Protein 1J34 (pdb70)

Foldseek 3Di:
DDDPQWDDDDPKTKHWFQWWAFQVVVQVVQVPVDPVKGFADDDDQVSLVVVLVNCPVPHPPQVFWAFHHAFDPDDDLDDPQADPVGDGDDDDDDPQFVSQGGWTAHDVVSRRDTDGTRRRGTGIGMMMD/DDDPQWDDDPQKTKHWFDDKDFQVVQQVVQCVVDPQKGFADDPDPVVLVVVLQRHCVVPNWFKAFHRFKQVPVPPDDADPVRDDPDDDDDPARMKGWIDTSVDSDIDIDRRRGIGITMMMGGD/DPPPDDPDQDDVVVCVDDLCVSDPVVSVCVVVSD

B-factor: mean 22.77, std 8.57, range [11.16, 53.47]

Secondary structure (DSSP, 8-state):
---TT-EEETTEEEEEEEEEE-HHHHHHHHHHHSTT-EE----SHHHHHHHHHHHHHH---TT--EEEEEEE-SS-S-S--B-TTS-B-----B-GGGS--EEEE-GGGTT-SBEEE-TTS-EEEEEE-/---TTSEEETTEEEEEEEEEE-HHHHHHHHHHHSTT-EE---SSHHHHHHHHHHHHHHH-S-EEE-S--S-STTS-EEETT--------BS-S-EEEEEETTS--BEEEETTS-EEEEEEEE-/---S---PPP-------------------HHHH-

GO terms:
  GO:0005509 calcium ion binding (F, IDA)

Radius of gyration: 21.04 Å; Cα contacts (8 Å, |Δi|>4): 616; chains: 3; bounding box: 73×40×33 Å

CATH classification: 3.10.100.10

Solvent-accessible surface area: 13595 Å² total

Sequence (286 aa):
DCPSGWSSYEGHCYKPFKLYKTWDDAERFCTEQAKGGHLVSIESAGEADFVAQLVTENIQNTKSYVWIGLRVQGKEKQCSSEWSDGSSVSYENWIEAESKTCLGLEKETGFRKWVNIYCGQQNPFVCEADCPSDWSSYEGHCYKPFSEPKNWADAENFCTQQHAGGHLVSFQSSEEADFVVKLAFQTFGHSIFWMGLSNVWNQCNWQWSNAAMLRYKAWAEESYCVYFKSTNNKWRSRACRMMAQFVCEFQAYNSGKLFVRGNLRCKKCSFARVFNTKTTFWKQYV

InterPro domains:
  IPR001304 C-type lectin-like [PF00059] (21-128)
  IPR001304 C-type lectin-like [PS50041] (9-128)
  IPR001304 C-type lectin-like [SM00034] (2-128)
  IPR016186 C-type lectin-like/link domain superfamily [G3DSA:3.10.100.10] (1-129)
  IPR016187 C-type lectin fold [SSF56436] (2-128)
  IPR018378 C-type lectin, conserved site [PS00615] (102-127)
  IPR050111 C-type lectin and snaclec domain-containing protein [PTHR22803] (2-128)

Organism: Protobothrops flavoviridis (NCBI:txid88087)

Structure (mmCIF, N/CA/C/O backbone):
data_1J34
#
_entry.id   1J34
#
_cell.length_a   128.552
_cell.length_b   37.204
_cell.length_c   62.626
_cell.angle_alpha   90.00
_cell.angle_beta   103.56
_cell.angle_gamma   90.00
#
_symmetry.space_group_name_H-M   'C 1 2 1'
#
loop_
_entity.id
_entity.type
_entity.pdbx_description
1 polymer 'coagulation factor IX-binding protein A chain'
2 polymer 'coagulation factor IX-binding protein B chain'
3 polymer 'Coagulation factor IX'
4 non-polymer 'CALCIUM ION'
5 non-polymer 'MAGNESIUM ION'
6 water water
#
loop_
_atom_site.group_PDB
_atom_site.id
_atom_site.type_symbol
_atom_site.label_atom_id
_atom_site.label_alt_id
_atom_site.label_comp_id
_atom_site.label_asym_id
_atom_site.label_entity_id
_atom_site.label_seq_id
_atom_site.pdbx_PDB_ins_code
_atom_site.Cartn_x
_atom_site.Cartn_y
_atom_site.Cartn_z
_atom_site.occupancy
_atom_site.B_iso_or_equiv
_atom_site.auth_seq_id
_atom_site.auth_comp_id
_atom_site.auth_asym_id
_atom_site.auth_atom_id
_atom_site.pdbx_PDB_model_num
ATOM 1 N N . ASP A 1 1 ? -13.589 -2.269 8.351 1.00 41.64 1 ASP A N 1
ATOM 2 C CA . ASP A 1 1 ? -13.355 -0.857 7.932 1.00 40.49 1 ASP A CA 1
ATOM 3 C C . ASP A 1 1 ? -12.452 -0.150 8.940 1.00 37.30 1 ASP A C 1
ATOM 4 O O . ASP A 1 1 ? -12.299 -0.613 10.071 1.00 38.53 1 ASP A O 1
ATOM 9 N N . CYS A 1 2 ? -11.851 0.965 8.528 1.00 32.08 2 CYS A N 1
ATOM 10 C CA . CYS A 1 2 ? -10.965 1.718 9.410 1.00 25.77 2 CYS A CA 1
ATOM 11 C C . CYS A 1 2 ? -11.490 3.111 9.717 1.00 23.45 2 CYS A C 1
ATOM 12 O O . CYS A 1 2 ? -12.225 3.705 8.923 1.00 22.24 2 CYS A O 1
ATOM 15 N N . PRO A 1 3 ? -11.107 3.656 10.880 1.00 20.50 3 PRO A N 1
ATOM 16 C CA . PRO A 1 3 ? -11.528 4.990 11.310 1.00 19.97 3 PRO A CA 1
ATOM 17 C C . PRO A 1 3 ? -10.953 6.043 10.375 1.00 21.02 3 PRO A C 1
ATOM 18 O O . PRO A 1 3 ? -9.968 5.790 9.685 1.00 21.35 3 PRO A O 1
ATOM 22 N N . SER A 1 4 ? -11.574 7.216 10.345 1.00 21.11 4 SER A N 1
ATOM 23 C CA . SER A 1 4 ? -11.088 8.311 9.520 1.00 21.84 4 SER A CA 1
ATOM 24 C C . SER A 1 4 ? -9.652 8.594 9.965 1.00 22.20 4 SER A C 1
ATOM 25 O O . SER A 1 4 ? -9.372 8.646 11.160 1.00 21.26 4 SER A O 1
ATOM 28 N N . GLY A 1 5 ? -8.746 8.758 9.006 1.00 21.15 5 GLY A N 1
ATOM 29 C CA . GLY A 1 5 ? -7.358 9.026 9.337 1.00 20.14 5 GLY A CA 1
ATOM 30 C C . GLY A 1 5 ? -6.490 7.783 9.274 1.00 19.54 5 GLY A C 1
ATOM 31 O O . GLY A 1 5 ? -5.263 7.875 9.241 1.00 18.87 5 GLY A O 1
ATOM 32 N N . TRP A 1 6 ? -7.130 6.618 9.262 1.00 18.68 6 TRP A N 1
ATOM 33 C CA . TRP A 1 6 ? -6.419 5.346 9.204 1.00 17.70 6 TRP A CA 1
ATOM 34 C C . TRP A 1 6 ? -6.507 4.757 7.801 1.00 19.11 6 TRP A C 1
ATOM 35 O O . TRP A 1 6 ? -7.410 5.097 7.033 1.00 19.31 6 TRP A O 1
ATOM 46 N N . SER A 1 7 ? -5.574 3.869 7.471 1.00 18.69 7 SER A N 1
ATOM 47 C CA . SER A 1 7 ? -5.555 3.244 6.154 1.00 19.37 7 SER A CA 1
ATOM 48 C C . SER A 1 7 ? -5.641 1.728 6.274 1.00 18.09 7 SER A C 1
ATOM 49 O O . SER A 1 7 ? -5.008 1.123 7.140 1.00 18.03 7 SER A O 1
ATOM 52 N N . SER A 1 8 ? -6.422 1.122 5.389 1.00 17.49 8 SER A N 1
ATOM 53 C CA . SER A 1 8 ? -6.640 -0.317 5.412 1.00 18.57 8 SER A CA 1
ATOM 54 C C . SER A 1 8 ? -5.739 -1.169 4.522 1.00 18.85 8 SER A C 1
ATOM 55 O O . SER A 1 8 ? -5.518 -0.855 3.351 1.00 19.03 8 SER A O 1
ATOM 58 N N . TYR A 1 9 ? -5.218 -2.252 5.095 1.00 18.71 9 TYR A N 1
ATOM 59 C CA . TYR A 1 9 ? -4.392 -3.196 4.351 1.00 17.76 9 TYR A CA 1
ATOM 60 C C . TYR A 1 9 ? -4.571 -4.592 4.929 1.00 19.00 9 TYR A C 1
ATOM 61 O O . TYR A 1 9 ? -4.284 -4.837 6.104 1.00 19.26 9 TYR A O 1
ATOM 70 N N . GLU A 1 10 ? -5.053 -5.496 4.087 1.00 18.52 10 GLU A N 1
ATOM 71 C CA . GLU A 1 10 ? -5.285 -6.886 4.453 1.00 20.41 10 GLU A CA 1
ATOM 72 C C . GLU A 1 10 ? -5.817 -7.105 5.869 1.00 20.90 10 GLU A C 1
ATOM 73 O O . GLU A 1 10 ? -5.165 -7.736 6.701 1.00 23.01 10 GLU A O 1
ATOM 79 N N . GLY A 1 11 ? -7.004 -6.569 6.134 1.00 22.72 11 GLY A N 1
ATOM 80 C CA . GLY A 1 11 ? -7.633 -6.755 7.431 1.00 23.05 11 GLY A CA 1
ATOM 81 C C . GLY A 1 11 ? -7.237 -5.864 8.593 1.00 23.62 11 GLY A C 1
ATOM 82 O O . GLY A 1 11 ? -7.934 -5.844 9.608 1.00 23.87 11 GLY A O 1
ATOM 83 N N . HIS A 1 12 ? -6.137 -5.129 8.469 1.00 21.55 12 HIS A N 1
ATOM 84 C CA . HIS A 1 12 ? -5.703 -4.262 9.558 1.00 21.95 12 HIS A CA 1
ATOM 85 C C . HIS A 1 12 ? -5.765 -2.784 9.209 1.00 18.56 12 HIS A C 1
ATOM 86 O O . HIS A 1 12 ? -5.887 -2.415 8.043 1.00 19.85 12 HIS A O 1
ATOM 93 N N . CYS A 1 13 ? -5.690 -1.944 10.237 1.00 17.73 13 CYS A N 1
ATOM 94 C CA . CYS A 1 13 ? -5.723 -0.499 10.059 1.00 17.44 13 CYS A CA 1
ATOM 95 C C . CYS A 1 13 ? -4.393 0.109 10.482 1.00 16.79 13 CYS A C 1
ATOM 96 O O . CYS A 1 13 ? -3.857 -0.212 11.546 1.00 17.19 13 CYS A O 1
ATOM 99 N N . TYR A 1 14 ? -3.867 0.993 9.640 1.00 15.66 14 TYR A N 1
ATOM 100 C CA . TYR A 1 14 ? -2.583 1.630 9.890 1.00 16.76 14 TYR A CA 1
ATOM 101 C C . TYR A 1 14 ? -2.693 3.143 9.909 1.00 17.36 14 TYR A C 1
ATOM 102 O O . TYR A 1 14 ? -3.532 3.723 9.225 1.00 17.42 14 TYR A O 1
ATOM 111 N N . LYS A 1 15 ? -1.831 3.782 10.687 1.00 16.18 15 LYS A N 1
ATOM 112 C CA . LYS A 1 15 ? -1.835 5.231 10.765 1.00 16.43 15 LYS A CA 1
ATOM 113 C C . LYS A 1 15 ? -0.479 5.771 11.185 1.00 17.21 15 LYS A C 1
ATOM 114 O O . LYS A 1 15 ? 0.057 5.404 12.233 1.00 16.52 15 LYS A O 1
ATOM 120 N N . PRO A 1 16 ? 0.103 6.646 10.353 1.00 17.24 16 PRO A N 1
ATOM 121 C CA . PRO A 1 16 ? 1.404 7.248 10.637 1.00 17.66 16 PRO A CA 1
ATOM 122 C C . PRO A 1 16 ? 1.218 8.473 11.526 1.00 17.74 16 PRO A C 1
ATOM 123 O O . PRO A 1 16 ? 0.184 9.143 11.461 1.00 17.54 16 PRO A O 1
ATOM 127 N N . PHE A 1 17 ? 2.206 8.756 12.366 1.00 18.64 17 PHE A N 1
ATOM 128 C CA . PHE A 1 17 ? 2.144 9.922 13.232 1.00 18.93 17 PHE A CA 1
ATOM 129 C C . PHE A 1 17 ? 3.424 10.734 13.104 1.00 21.73 17 PHE A C 1
ATOM 130 O O . PHE A 1 17 ? 4.525 10.183 13.149 1.00 21.51 17 PHE A O 1
ATOM 138 N N . LYS A 1 18 ? 3.269 12.043 12.937 1.00 23.56 18 LYS A N 1
ATOM 139 C CA . LYS A 1 18 ? 4.405 12.947 12.806 1.00 28.15 18 LYS A CA 1
ATOM 140 C C . LYS A 1 18 ? 4.769 13.483 14.187 1.00 28.39 18 LYS A C 1
ATOM 141 O O . LYS A 1 18 ? 5.081 14.664 14.348 1.00 31.91 18 LYS A O 1
ATOM 147 N N . LEU A 1 19 ? 4.709 12.605 15.182 1.00 25.75 19 LEU A N 1
ATOM 148 C CA . LEU A 1 19 ? 5.037 12.957 16.557 1.00 24.54 19 LEU A CA 1
ATOM 149 C C . LEU A 1 19 ? 6.366 12.281 16.870 1.00 22.88 19 LEU A C 1
ATOM 150 O O . LEU A 1 19 ? 6.578 11.134 16.489 1.00 24.17 19 LEU A O 1
ATOM 155 N N . TYR A 1 20 ? 7.254 12.986 17.561 1.00 22.40 20 TYR A N 1
ATOM 156 C CA . TYR A 1 20 ? 8.562 12.431 17.896 1.00 22.13 20 TYR A CA 1
ATOM 157 C C . TYR A 1 20 ? 8.595 11.879 19.315 1.00 21.71 20 TYR A C 1
ATOM 158 O O . TYR A 1 20 ? 8.591 12.635 20.289 1.00 20.84 20 TYR A O 1
ATOM 167 N N . LYS A 1 21 ? 8.637 10.552 19.422 1.00 20.03 21 LYS A N 1
ATOM 168 C CA . LYS A 1 21 ? 8.647 9.877 20.717 1.00 18.58 21 LYS A CA 1
ATOM 169 C C . LYS A 1 21 ? 9.673 8.753 20.759 1.00 17.79 21 LYS A C 1
ATOM 170 O O . LYS A 1 21 ? 10.066 8.220 19.721 1.00 16.68 21 LYS A O 1
ATOM 176 N N . THR A 1 22 ? 10.094 8.388 21.966 1.00 16.22 22 THR A N 1
ATOM 177 C CA . THR A 1 22 ? 11.039 7.290 22.139 1.00 16.22 22 THR A CA 1
ATOM 178 C C . THR A 1 22 ? 10.267 6.027 21.758 1.00 15.66 22 THR A C 1
ATOM 179 O O . THR A 1 22 ? 9.048 6.077 21.594 1.00 15.80 22 THR A O 1
ATOM 183 N N . TRP A 1 23 ? 10.951 4.894 21.622 1.00 16.14 23 TRP A N 1
ATOM 184 C CA . TRP A 1 23 ? 10.248 3.670 21.250 1.00 15.72 23 TRP A CA 1
ATOM 185 C C . TRP A 1 23 ? 9.158 3.336 22.265 1.00 15.50 23 TRP A C 1
ATOM 186 O O . TRP A 1 23 ? 8.029 3.032 21.890 1.00 16.82 23 TRP A O 1
ATOM 197 N N . ASP A 1 24 ? 9.501 3.389 23.548 1.00 16.87 24 ASP A N 1
ATOM 198 C CA . ASP A 1 24 ? 8.537 3.065 24.595 1.00 18.13 24 ASP A CA 1
ATOM 199 C C . ASP A 1 24 ? 7.318 3.974 24.564 1.00 16.98 24 ASP A C 1
ATOM 200 O O . ASP A 1 24 ? 6.186 3.502 24.645 1.00 16.88 24 ASP A O 1
ATOM 205 N N . ASP A 1 25 ? 7.550 5.278 24.454 1.00 17.37 25 ASP A N 1
ATOM 206 C CA . ASP A 1 25 ? 6.447 6.231 24.425 1.00 18.14 25 ASP A CA 1
ATOM 207 C C . ASP A 1 25 ? 5.575 6.044 23.185 1.00 17.16 25 ASP A C 1
ATOM 208 O O . ASP A 1 25 ? 4.350 6.142 23.261 1.00 17.11 25 ASP A O 1
ATOM 213 N N . ALA A 1 26 ? 6.206 5.772 22.046 1.00 16.77 26 ALA A N 1
ATOM 214 C CA . ALA A 1 26 ? 5.471 5.564 20.803 1.00 15.45 26 ALA A CA 1
ATOM 215 C C . ALA A 1 26 ? 4.606 4.311 20.913 1.00 14.99 26 ALA A C 1
ATOM 216 O O . ALA A 1 26 ? 3.432 4.328 20.552 1.00 17.38 26 ALA A O 1
ATOM 218 N N . GLU A 1 27 ? 5.188 3.223 21.412 1.00 15.85 27 GLU A N 1
ATOM 219 C CA . GLU A 1 27 ? 4.451 1.975 21.579 1.00 14.69 27 GLU A CA 1
ATOM 220 C C . GLU A 1 27 ? 3.243 2.191 22.492 1.00 16.02 27 GLU A C 1
ATOM 221 O O . GLU A 1 27 ? 2.131 1.781 22.156 1.00 15.86 27 GLU A O 1
ATOM 227 N N . ARG A 1 28 ? 3.458 2.836 23.638 1.00 15.69 28 ARG A N 1
ATOM 228 C CA . ARG A 1 28 ? 2.362 3.095 24.569 1.00 16.86 28 ARG A CA 1
ATOM 229 C C . ARG A 1 28 ? 1.296 3.949 23.888 1.00 17.18 28 ARG A C 1
ATOM 230 O O . ARG A 1 28 ? 0.100 3.678 24.006 1.00 17.63 28 ARG A O 1
ATOM 238 N N . PHE A 1 29 ? 1.743 4.980 23.177 1.00 17.57 29 PHE A N 1
ATOM 239 C CA . PHE A 1 29 ? 0.844 5.875 22.457 1.00 17.84 29 PHE A CA 1
ATOM 240 C C . PHE A 1 29 ? -0.026 5.067 21.502 1.00 18.46 29 PHE A C 1
ATOM 241 O O . PHE A 1 29 ? -1.238 5.277 21.416 1.00 17.01 29 PHE A O 1
ATOM 249 N N . CYS A 1 30 ? 0.590 4.134 20.785 1.00 17.06 30 CYS A N 1
ATOM 250 C CA . CYS A 1 30 ? -0.163 3.322 19.844 1.00 16.27 30 CYS A CA 1
ATOM 251 C C . CYS A 1 30 ? -1.238 2.469 20.512 1.00 17.58 30 CYS A C 1
ATOM 252 O O . CYS A 1 30 ? -2.310 2.275 19.944 1.00 16.55 30 CYS A O 1
ATOM 255 N N . THR A 1 31 ? -0.961 1.951 21.707 1.00 17.22 31 THR A N 1
ATOM 256 C CA . THR A 1 31 ? -1.949 1.123 22.392 1.00 17.35 31 THR A CA 1
ATOM 257 C C . THR A 1 31 ? -3.190 1.933 22.759 1.00 16.68 31 THR A C 1
ATOM 258 O O . THR A 1 31 ? -4.239 1.363 23.052 1.00 19.21 31 THR A O 1
ATOM 262 N N . GLU A 1 32 ? -3.070 3.258 22.737 1.00 16.54 32 GLU A N 1
ATOM 263 C CA . GLU A 1 32 ? -4.189 4.130 23.085 1.00 18.68 32 GLU A CA 1
ATOM 264 C C . GLU A 1 32 ? -4.913 4.707 21.869 1.00 18.45 32 GLU A C 1
ATOM 265 O O . GLU A 1 32 ? -5.966 5.323 22.007 1.00 17.50 32 GLU A O 1
ATOM 271 N N . GLN A 1 33 ? -4.353 4.511 20.679 1.00 17.98 33 GLN A N 1
ATOM 272 C CA . GLN A 1 33 ? -4.970 5.046 19.469 1.00 17.49 33 GLN A CA 1
ATOM 273 C C . GLN A 1 33 ? -6.105 4.186 18.944 1.00 17.94 33 GLN A C 1
ATOM 274 O O . GLN A 1 33 ? -6.966 4.661 18.204 1.00 17.74 33 GLN A O 1
ATOM 280 N N . ALA A 1 34 ? -6.104 2.918 19.327 1.00 16.07 34 ALA A N 1
ATOM 281 C CA . ALA A 1 34 ? -7.145 1.997 18.900 1.00 18.58 34 ALA A CA 1
ATOM 282 C C . ALA A 1 34 ? -7.107 0.772 19.792 1.00 18.83 34 ALA A C 1
ATOM 283 O O . ALA A 1 34 ? -6.088 0.487 20.419 1.00 19.02 34 ALA A O 1
ATOM 285 N N . LYS A 1 35 ? -8.219 0.050 19.858 1.00 20.53 35 LYS A N 1
ATOM 286 C CA . LYS A 1 35 ? -8.264 -1.159 20.663 1.00 22.38 35 LYS A CA 1
ATOM 287 C C . LYS A 1 35 ? -7.312 -2.157 20.012 1.00 23.46 35 LYS A C 1
ATOM 288 O O . LYS A 1 35 ? -7.463 -2.496 18.836 1.00 23.60 35 LYS A O 1
ATOM 294 N N . GLY A 1 36 ? -6.319 -2.608 20.772 1.00 22.33 36 GLY A N 1
ATOM 295 C CA . GLY A 1 36 ? -5.357 -3.557 20.241 1.00 21.25 36 GLY A CA 1
ATOM 296 C C . GLY A 1 36 ? -4.258 -2.898 19.426 1.00 19.85 36 GLY A C 1
ATOM 297 O O . GLY A 1 36 ? -3.528 -3.572 18.703 1.00 19.54 36 GLY A O 1
ATOM 298 N N . GLY A 1 37 ? -4.138 -1.579 19.543 1.00 19.41 37 GLY A N 1
ATOM 299 C CA . GLY A 1 37 ? -3.112 -0.867 18.800 1.00 17.28 37 GLY A CA 1
ATOM 300 C C . GLY A 1 37 ? -1.704 -1.149 19.300 1.00 17.29 37 GLY A C 1
ATOM 301 O O . GLY A 1 37 ? -1.494 -1.435 20.478 1.00 17.72 37 GLY A O 1
ATOM 302 N N . HIS A 1 38 ? -0.743 -1.071 18.387 1.00 16.80 38 HIS A N 1
ATOM 303 C CA . HIS A 1 38 ? 0.671 -1.300 18.685 1.00 16.41 38 HIS A CA 1
ATOM 304 C C . HIS A 1 38 ? 1.472 -0.641 17.582 1.00 15.70 38 HIS A C 1
ATOM 305 O O . HIS A 1 38 ? 0.910 -0.233 16.565 1.00 16.15 38 HIS A O 1
ATOM 312 N N . LEU A 1 39 ? 2.782 -0.528 17.788 1.00 14.52 39 LEU A N 1
ATOM 313 C CA . LEU A 1 39 ? 3.643 0.004 16.744 1.00 14.13 39 LEU A CA 1
ATOM 314 C C . LEU A 1 39 ? 3.455 -1.022 15.637 1.00 14.04 39 LEU A C 1
ATOM 315 O O . LEU A 1 39 ? 3.183 -2.189 15.912 1.00 14.73 39 LEU A O 1
ATOM 320 N N . VAL A 1 40 ? 3.585 -0.595 14.389 1.00 14.59 40 VAL A N 1
ATOM 321 C CA . VAL A 1 40 ? 3.378 -1.493 13.264 1.00 14.80 40 VAL A CA 1
ATOM 322 C C . VAL A 1 40 ? 4.243 -2.753 13.282 1.00 15.58 40 VAL A C 1
ATOM 323 O O . VAL A 1 40 ? 5.414 -2.719 13.669 1.00 16.25 40 VAL A O 1
ATOM 327 N N . SER A 1 41 ? 3.641 -3.869 12.884 1.00 15.07 41 SER A N 1
ATOM 328 C CA . SER A 1 41 ? 4.341 -5.147 12.809 1.00 15.79 41 SER A CA 1
ATOM 329 C C . SER A 1 41 ? 4.413 -5.544 11.331 1.00 15.92 41 SER A C 1
ATOM 330 O O . SER A 1 41 ? 3.389 -5.824 10.707 1.00 18.05 41 SER A O 1
ATOM 333 N N . ILE A 1 42 ? 5.622 -5.550 10.775 1.00 17.44 42 ILE A N 1
ATOM 334 C CA . ILE A 1 42 ? 5.830 -5.892 9.366 1.00 15.63 42 ILE A CA 1
ATOM 335 C C . ILE A 1 42 ? 6.023 -7.395 9.233 1.00 16.26 42 ILE A C 1
ATOM 336 O O . ILE A 1 42 ? 7.103 -7.915 9.517 1.00 16.15 42 ILE A O 1
ATOM 341 N N . GLU A 1 43 ? 4.978 -8.082 8.780 1.00 16.48 43 GLU A N 1
ATOM 342 C CA . GLU A 1 43 ? 4.997 -9.537 8.651 1.00 17.03 43 GLU A CA 1
ATOM 343 C C . GLU A 1 43 ? 5.042 -10.110 7.235 1.00 17.23 43 GLU A C 1
ATOM 344 O O . GLU A 1 43 ? 4.919 -11.319 7.047 1.00 17.91 43 GLU A O 1
ATOM 350 N N . SER A 1 44 ? 5.211 -9.251 6.239 1.00 17.63 44 SER A N 1
ATOM 351 C CA . SER A 1 44 ? 5.311 -9.709 4.856 1.00 17.96 44 SER A CA 1
ATOM 352 C C . SER A 1 44 ? 5.861 -8.582 4.001 1.00 17.39 44 SER A C 1
ATOM 353 O O . SER A 1 44 ? 5.832 -7.421 4.409 1.00 17.43 44 SER A O 1
ATOM 356 N N . ALA A 1 45 ? 6.362 -8.927 2.820 1.00 17.42 45 ALA A N 1
ATOM 357 C CA . ALA A 1 45 ? 6.924 -7.933 1.910 1.00 18.42 45 ALA A CA 1
ATOM 358 C C . ALA A 1 45 ? 5.840 -6.957 1.462 1.00 17.64 45 ALA A C 1
ATOM 359 O O . ALA A 1 45 ? 6.079 -5.754 1.357 1.00 16.86 45 ALA A O 1
ATOM 361 N N . GLY A 1 46 ? 4.650 -7.484 1.194 1.00 18.19 46 GLY A N 1
ATOM 362 C CA . GLY A 1 46 ? 3.546 -6.637 0.775 1.00 17.17 46 GLY A CA 1
ATOM 363 C C . GLY A 1 46 ? 3.170 -5.629 1.844 1.00 16.86 46 GLY A C 1
ATOM 364 O O . GLY A 1 46 ? 2.899 -4.460 1.547 1.00 15.42 46 GLY A O 1
ATOM 365 N N . GLU A 1 47 ? 3.144 -6.076 3.097 1.00 15.60 47 GLU A N 1
ATOM 366 C CA . GLU A 1 47 ? 2.811 -5.182 4.196 1.00 15.57 47 GLU A CA 1
ATOM 367 C C . GLU A 1 47 ? 3.927 -4.156 4.321 1.00 14.75 47 GLU A C 1
ATOM 368 O O . GLU A 1 47 ? 3.676 -2.981 4.580 1.00 15.23 47 GLU A O 1
ATOM 374 N N . ALA A 1 48 ? 5.162 -4.606 4.123 1.00 16.35 48 ALA A N 1
ATOM 375 C CA . ALA A 1 48 ? 6.312 -3.716 4.192 1.00 15.59 48 ALA A CA 1
ATOM 376 C C . ALA A 1 48 ? 6.171 -2.637 3.128 1.00 15.72 48 ALA A C 1
ATOM 377 O O . ALA A 1 48 ? 6.458 -1.462 3.376 1.00 15.80 48 ALA A O 1
ATOM 379 N N . ASP A 1 49 ? 5.719 -3.036 1.941 1.00 15.55 49 ASP A N 1
ATOM 380 C CA . ASP A 1 49 ? 5.543 -2.083 0.850 1.00 16.16 49 ASP A CA 1
ATOM 381 C C . ASP A 1 49 ? 4.401 -1.117 1.143 1.00 15.43 49 ASP A C 1
ATOM 382 O O . ASP A 1 49 ? 4.506 0.080 0.863 1.00 15.74 49 ASP A O 1
ATOM 387 N N . PHE A 1 50 ? 3.316 -1.632 1.714 1.00 14.52 50 PHE A N 1
ATOM 388 C CA . PHE A 1 50 ? 2.173 -0.788 2.041 1.00 15.03 50 PHE A CA 1
ATOM 389 C C . PHE A 1 50 ? 2.588 0.272 3.064 1.00 14.86 50 PHE A C 1
ATOM 390 O O . PHE A 1 50 ? 2.262 1.453 2.922 1.00 16.11 50 PHE A O 1
ATOM 398 N N . VAL A 1 51 ? 3.316 -0.153 4.091 1.00 14.95 51 VAL A N 1
ATOM 399 C CA . VAL A 1 51 ? 3.773 0.765 5.132 1.00 15.42 51 VAL A CA 1
ATOM 400 C C . VAL A 1 51 ? 4.759 1.794 4.579 1.00 14.29 51 VAL A C 1
ATOM 401 O O . VAL A 1 51 ? 4.717 2.970 4.946 1.00 15.77 51 VAL A O 1
ATOM 405 N N . ALA A 1 52 ? 5.650 1.348 3.700 1.00 14.50 52 ALA A N 1
ATOM 406 C CA . ALA A 1 52 ? 6.632 2.241 3.099 1.00 14.86 52 ALA A CA 1
ATOM 407 C C . ALA A 1 52 ? 5.921 3.381 2.377 1.00 14.44 52 ALA A C 1
ATOM 408 O O . ALA A 1 52 ? 6.295 4.544 2.518 1.00 15.58 52 ALA A O 1
ATOM 410 N N . GLN A 1 53 ? 4.892 3.039 1.605 1.00 16.72 53 GLN A N 1
ATOM 411 C CA . GLN A 1 53 ? 4.116 4.032 0.862 1.00 18.85 53 GLN A CA 1
ATOM 412 C C . GLN A 1 53 ? 3.405 4.996 1.809 1.00 17.08 53 GLN A C 1
ATOM 413 O O . GLN A 1 53 ? 3.358 6.201 1.566 1.00 17.56 53 GLN A O 1
ATOM 419 N N . LEU A 1 54 ? 2.848 4.454 2.888 1.00 16.02 54 LEU A N 1
ATOM 420 C CA . LEU A 1 54 ? 2.143 5.257 3.880 1.00 17.19 54 LEU A CA 1
ATOM 421 C C . LEU A 1 54 ? 3.095 6.269 4.515 1.00 17.44 54 LEU A C 1
ATOM 422 O O . LEU A 1 54 ? 2.734 7.421 4.751 1.00 17.27 54 LEU A O 1
ATOM 427 N N . VAL A 1 55 ? 4.316 5.828 4.792 1.00 17.03 55 VAL A N 1
ATOM 428 C CA . VAL A 1 55 ? 5.312 6.694 5.399 1.00 17.94 55 VAL A CA 1
ATOM 429 C C . VAL A 1 55 ? 5.735 7.818 4.463 1.00 18.55 55 VAL A C 1
ATOM 430 O O . VAL A 1 55 ? 5.756 8.984 4.858 1.00 19.02 55 VAL A O 1
ATOM 434 N N . THR A 1 56 ? 6.067 7.466 3.223 1.00 20.93 56 THR A N 1
ATOM 435 C CA . THR A 1 56 ? 6.508 8.453 2.239 1.00 23.36 56 THR A CA 1
ATOM 436 C C . THR A 1 56 ? 5.484 9.556 2.011 1.00 23.60 56 THR A C 1
ATOM 437 O O . THR A 1 56 ? 5.842 10.723 1.860 1.00 24.44 56 THR A O 1
ATOM 441 N N . GLU A 1 57 ? 4.209 9.187 1.991 1.00 24.02 57 GLU A N 1
ATOM 442 C CA . GLU A 1 57 ? 3.142 10.154 1.757 1.00 26.93 57 GLU A CA 1
ATOM 443 C C . GLU A 1 57 ? 2.760 10.989 2.977 1.00 27.11 57 GLU A C 1
ATOM 444 O O . GLU A 1 57 ? 2.175 12.061 2.832 1.00 27.51 57 GLU A O 1
ATOM 450 N N . ASN A 1 58 ? 3.093 10.514 4.174 1.00 26.46 58 ASN A N 1
ATOM 451 C CA . ASN A 1 58 ? 2.714 11.233 5.390 1.00 26.94 58 ASN A CA 1
ATOM 452 C C . ASN A 1 58 ? 3.832 11.842 6.231 1.00 28.78 58 ASN A C 1
ATOM 453 O O . ASN A 1 58 ? 3.621 12.853 6.905 1.00 27.58 58 ASN A O 1
ATOM 458 N N . ILE A 1 59 ? 5.011 11.233 6.207 1.00 28.34 59 ILE A N 1
ATOM 459 C CA . ILE A 1 59 ? 6.136 11.752 6.974 1.00 31.57 59 ILE A CA 1
ATOM 460 C C . ILE A 1 59 ? 7.080 12.491 6.034 1.00 34.43 59 ILE A C 1
ATOM 461 O O . ILE A 1 59 ? 7.912 11.883 5.360 1.00 34.31 59 ILE A O 1
ATOM 466 N N . GLN A 1 60 ? 6.926 13.811 5.994 1.00 38.63 60 GLN A N 1
ATOM 467 C CA . GLN A 1 60 ? 7.722 14.679 5.129 1.00 42.78 60 GLN A CA 1
ATOM 468 C C . GLN A 1 60 ? 9.231 14.575 5.323 1.00 43.60 60 GLN A C 1
ATOM 469 O O . GLN A 1 60 ? 9.929 14.015 4.477 1.00 45.16 60 GLN A O 1
ATOM 475 N N . ASN A 1 61 ? 9.733 15.121 6.428 1.00 43.89 61 ASN A N 1
ATOM 476 C CA . ASN A 1 61 ? 11.167 15.095 6.702 1.00 43.79 61 ASN A CA 1
ATOM 477 C C . ASN A 1 61 ? 11.801 13.750 6.369 1.00 42.81 61 ASN A C 1
ATOM 478 O O . ASN A 1 61 ? 11.537 12.743 7.027 1.00 43.28 61 ASN A O 1
ATOM 483 N N . THR A 1 62 ? 12.645 13.748 5.343 1.00 41.71 62 THR A N 1
ATOM 484 C CA . THR A 1 62 ? 13.326 12.538 4.899 1.00 40.21 62 THR A CA 1
ATOM 485 C C . THR A 1 62 ? 14.553 12.239 5.753 1.00 38.18 62 THR A C 1
ATOM 486 O O . THR A 1 62 ? 15.326 11.330 5.451 1.00 39.19 62 THR A O 1
ATOM 490 N N . LYS A 1 63 ? 14.731 13.013 6.818 1.00 36.24 63 LYS A N 1
ATOM 491 C CA . LYS A 1 63 ? 15.855 12.820 7.727 1.00 32.75 63 LYS A CA 1
ATOM 492 C C . LYS A 1 63 ? 15.421 11.909 8.869 1.00 31.28 63 LYS A C 1
ATOM 493 O O . LYS A 1 63 ? 16.241 11.242 9.496 1.00 29.54 63 LYS A O 1
ATOM 499 N N . SER A 1 64 ? 14.120 11.888 9.131 1.00 30.22 64 SER A N 1
ATOM 500 C CA . SER A 1 64 ? 13.570 11.091 10.217 1.00 28.68 64 SER A CA 1
ATOM 501 C C . SER A 1 64 ? 13.598 9.581 10.013 1.00 26.01 64 SER A C 1
ATOM 502 O O . SER A 1 64 ? 13.636 9.076 8.890 1.00 24.38 64 SER A O 1
ATOM 505 N N . TYR A 1 65 ? 13.592 8.873 11.133 1.00 22.48 65 TYR A N 1
ATOM 506 C CA . TYR A 1 65 ? 13.552 7.423 11.148 1.00 19.72 65 TYR A CA 1
ATOM 507 C C . TYR A 1 65 ? 12.166 7.129 11.701 1.00 18.27 65 TYR A C 1
ATOM 508 O O . TYR A 1 65 ? 11.656 7.889 12.524 1.00 19.49 65 TYR A O 1
ATOM 517 N N . VAL A 1 66 ? 11.555 6.043 11.245 1.00 15.94 66 VAL A N 1
ATOM 518 C CA . VAL A 1 66 ? 10.205 5.687 11.671 1.00 15.27 66 VAL A CA 1
ATOM 519 C C . VAL A 1 66 ? 10.167 4.379 12.453 1.00 14.07 66 VAL A C 1
ATOM 520 O O . VAL A 1 66 ? 10.548 3.330 11.948 1.00 13.51 66 VAL A O 1
ATOM 524 N N . TRP A 1 67 ? 9.688 4.450 13.688 1.00 14.60 67 TRP A N 1
ATOM 525 C CA . TRP A 1 67 ? 9.615 3.275 14.551 1.00 15.31 67 TRP A CA 1
ATOM 526 C C . TRP A 1 67 ? 8.704 2.159 14.058 1.00 15.27 67 TRP A C 1
ATOM 527 O O . TRP A 1 67 ? 7.613 2.412 13.543 1.00 16.02 67 TRP A O 1
ATOM 538 N N . ILE A 1 68 ? 9.164 0.922 14.215 1.00 15.02 68 ILE A N 1
ATOM 539 C CA . ILE A 1 68 ? 8.340 -0.244 13.914 1.00 13.46 68 ILE A CA 1
ATOM 540 C C . ILE A 1 68 ? 8.339 -1.006 15.244 1.00 13.77 68 ILE A C 1
ATOM 541 O O . ILE A 1 68 ? 9.159 -0.722 16.117 1.00 15.45 68 ILE A O 1
ATOM 546 N N . GLY A 1 69 ? 7.428 -1.959 15.399 1.00 15.31 69 GLY A N 1
ATOM 547 C CA . GLY A 1 69 ? 7.302 -2.668 16.665 1.00 15.15 69 GLY A CA 1
ATOM 548 C C . GLY A 1 69 ? 8.248 -3.786 17.059 1.00 15.47 69 GLY A C 1
ATOM 549 O O . GLY A 1 69 ? 8.044 -4.417 18.097 1.00 16.60 69 GLY A O 1
ATOM 550 N N . LEU A 1 70 ? 9.275 -4.035 16.260 1.00 15.52 70 LEU A N 1
ATOM 551 C CA . LEU A 1 70 ? 10.220 -5.102 16.566 1.00 15.27 70 LEU A CA 1
ATOM 552 C C . LEU A 1 70 ? 11.416 -4.581 17.347 1.00 16.14 70 LEU A C 1
ATOM 553 O O . LEU A 1 70 ? 12.110 -3.669 16.898 1.00 17.58 70 LEU A O 1
ATOM 558 N N . ARG A 1 71 ? 11.654 -5.155 18.522 1.00 15.23 71 ARG A N 1
ATOM 559 C CA . ARG A 1 71 ? 12.787 -4.749 19.350 1.00 16.29 71 ARG A CA 1
ATOM 560 C C . ARG A 1 71 ? 13.182 -5.865 20.302 1.00 16.86 71 ARG A C 1
ATOM 561 O O . ARG A 1 71 ? 12.419 -6.802 20.528 1.00 16.52 71 ARG A O 1
ATOM 569 N N . VAL A 1 72 ? 14.379 -5.753 20.867 1.00 15.95 72 VAL A N 1
ATOM 570 C CA . VAL A 1 72 ? 14.849 -6.753 21.808 1.00 16.50 72 VAL A CA 1
ATOM 571 C C . VAL A 1 72 ? 14.053 -6.636 23.092 1.00 17.66 72 VAL A C 1
ATOM 572 O O . VAL A 1 72 ? 14.057 -5.593 23.749 1.00 17.47 72 VAL A O 1
ATOM 576 N N . GLN A 1 73 ? 13.345 -7.707 23.428 1.00 20.57 73 GLN A N 1
ATOM 577 C CA . GLN A 1 73 ? 12.558 -7.749 24.646 1.00 24.52 73 GLN A CA 1
ATOM 578 C C . GLN A 1 73 ? 13.427 -8.414 25.697 1.00 26.22 73 GLN A C 1
ATOM 579 O O . GLN A 1 73 ? 13.371 -9.626 25.905 1.00 26.74 73 GLN A O 1
ATOM 585 N N . GLY A 1 74 ? 14.251 -7.589 26.333 1.00 26.03 74 GLY A N 1
ATOM 586 C CA . GLY A 1 74 ? 15.171 -8.045 27.355 1.00 27.34 74 GLY A CA 1
ATOM 587 C C . GLY A 1 74 ? 16.034 -6.855 27.725 1.00 28.32 74 GLY A C 1
ATOM 588 O O . GLY A 1 74 ? 15.915 -5.796 27.109 1.00 29.75 74 GLY A O 1
ATOM 589 N N . LYS A 1 75 ? 16.911 -7.015 28.709 1.00 28.42 75 LYS A N 1
ATOM 590 C CA . LYS A 1 75 ? 17.763 -5.910 29.140 1.00 28.71 75 LYS A CA 1
ATOM 591 C C . LYS A 1 75 ? 19.194 -5.985 28.616 1.00 27.17 75 LYS A C 1
ATOM 592 O O . LYS A 1 75 ? 19.982 -5.065 28.830 1.00 26.25 75 LYS A O 1
ATOM 598 N N . GLU A 1 76 ? 19.530 -7.069 27.929 1.00 25.44 76 GLU A N 1
ATOM 599 C CA . GLU A 1 76 ? 20.886 -7.242 27.418 1.00 24.36 76 GLU A CA 1
ATOM 600 C C . GLU A 1 76 ? 21.354 -6.126 26.490 1.00 23.29 76 GLU A C 1
ATOM 601 O O . GLU A 1 76 ? 20.569 -5.575 25.720 1.00 22.84 76 GLU A O 1
ATOM 607 N N . LYS A 1 77 ? 22.637 -5.788 26.580 1.00 22.53 77 LYS A N 1
ATOM 608 C CA . LYS A 1 77 ? 23.216 -4.768 25.712 1.00 21.29 77 LYS A CA 1
ATOM 609 C C . LYS A 1 77 ? 23.724 -5.513 24.488 1.00 20.98 77 LYS A C 1
ATOM 610 O O . LYS A 1 77 ? 23.882 -4.940 23.412 1.00 19.13 77 LYS A O 1
ATOM 616 N N . GLN A 1 78 ? 23.990 -6.802 24.684 1.00 19.73 78 GLN A N 1
ATOM 617 C CA . GLN A 1 78 ? 24.443 -7.703 23.630 1.00 19.67 78 GLN A CA 1
ATOM 618 C C . GLN A 1 78 ? 24.134 -9.122 24.102 1.00 19.64 78 GLN A C 1
ATOM 619 O O . GLN A 1 78 ? 24.060 -9.377 25.309 1.00 19.06 78 GLN A O 1
ATOM 625 N N . CYS A 1 79 ? 23.932 -10.038 23.161 1.00 19.77 79 CYS A N 1
ATOM 626 C CA . CYS A 1 79 ? 23.585 -11.408 23.514 1.00 20.79 79 CYS A CA 1
ATOM 627 C C . CYS A 1 79 ? 24.598 -12.451 23.053 1.00 21.76 79 CYS A C 1
ATOM 628 O O . CYS A 1 79 ? 24.272 -13.628 22.925 1.00 23.75 79 CYS A O 1
ATOM 631 N N . SER A 1 80 ? 25.831 -12.018 22.811 1.00 22.67 80 SER A N 1
ATOM 632 C CA . SER A 1 80 ? 26.883 -12.935 22.389 1.00 25.15 80 SER A CA 1
ATOM 633 C C . SER A 1 80 ? 27.366 -13.721 23.607 1.00 24.96 80 SER A C 1
ATOM 634 O O . SER A 1 80 ? 27.560 -14.935 23.544 1.00 26.57 80 SER A O 1
ATOM 637 N N . SER A 1 81 ? 27.570 -13.011 24.713 1.00 24.98 81 SER A N 1
ATOM 638 C CA . SER A 1 81 ? 28.003 -13.628 25.964 1.00 24.29 81 SER A CA 1
ATOM 639 C C . SER A 1 81 ? 29.435 -14.156 25.967 1.00 23.49 81 SER A C 1
ATOM 640 O O . SER A 1 81 ? 29.937 -14.564 27.012 1.00 20.94 81 SER A O 1
ATOM 643 N N . GLU A 1 82 ? 30.103 -14.141 24.820 1.00 22.15 82 GLU A N 1
ATOM 644 C CA . GLU A 1 82 ? 31.462 -14.667 24.775 1.00 22.54 82 GLU A CA 1
ATOM 645 C C . GLU A 1 82 ? 32.368 -13.992 23.749 1.00 20.03 82 GLU A C 1
ATOM 646 O O . GLU A 1 82 ? 31.973 -13.767 22.604 1.00 18.53 82 GLU A O 1
ATOM 652 N N . TRP A 1 83 ? 33.584 -13.667 24.178 1.00 18.58 83 TRP A N 1
ATOM 653 C CA . TRP A 1 83 ? 34.573 -13.041 23.307 1.00 16.52 83 TRP A CA 1
ATOM 654 C C . TRP A 1 83 ? 35.090 -14.085 22.331 1.00 17.32 83 TRP A C 1
ATOM 655 O O . TRP A 1 83 ? 34.890 -15.281 22.535 1.00 16.21 83 TRP A O 1
ATOM 666 N N . SER A 1 84 ? 35.768 -13.640 21.279 1.00 16.33 84 SER A N 1
ATOM 667 C CA . SER A 1 84 ? 36.292 -14.574 20.294 1.00 16.36 84 SER A CA 1
ATOM 668 C C . SER A 1 84 ? 37.351 -15.490 20.903 1.00 18.03 84 SER A C 1
ATOM 669 O O . SER A 1 84 ? 37.626 -16.564 20.366 1.00 19.56 84 SER A O 1
ATOM 672 N N . ASP A 1 85 ? 37.934 -15.080 22.028 1.00 18.04 85 ASP A N 1
ATOM 673 C CA . ASP A 1 85 ? 38.952 -15.902 22.674 1.00 19.37 85 ASP A CA 1
ATOM 674 C C . ASP A 1 85 ? 38.341 -16.951 23.595 1.00 20.52 85 ASP A C 1
ATOM 675 O O . ASP A 1 85 ? 39.056 -17.641 24.323 1.00 22.99 85 ASP A O 1
ATOM 680 N N . GLY A 1 86 ? 37.015 -17.065 23.559 1.00 20.57 86 GLY A N 1
ATOM 681 C CA . GLY A 1 86 ? 36.328 -18.057 24.367 1.00 20.32 86 GLY A CA 1
ATOM 682 C C . GLY A 1 86 ? 35.908 -17.647 25.765 1.00 20.71 86 GLY A C 1
ATOM 683 O O . GLY A 1 86 ? 35.070 -18.314 26.374 1.00 21.95 86 GLY A O 1
ATOM 684 N N . SER A 1 87 ? 36.470 -16.558 26.283 1.00 20.73 87 SER A N 1
ATOM 685 C CA . SER A 1 87 ? 36.124 -16.112 27.627 1.00 20.50 87 SER A CA 1
ATOM 686 C C . SER A 1 87 ? 34.769 -15.419 27.678 1.00 19.99 87 SER A C 1
ATOM 687 O O . SER A 1 87 ? 34.316 -14.821 26.701 1.00 18.58 87 SER A O 1
ATOM 690 N N . SER A 1 88 ? 34.127 -15.506 28.835 1.00 20.36 88 SER A N 1
ATOM 691 C CA . SER A 1 88 ? 32.813 -14.908 29.033 1.00 21.45 88 SER A CA 1
ATOM 692 C C . SER A 1 88 ? 32.859 -13.387 29.047 1.00 21.93 88 SER A C 1
ATOM 693 O O . SER A 1 88 ? 33.875 -12.784 29.402 1.00 22.60 88 SER A O 1
ATOM 696 N N . VAL A 1 89 ? 31.750 -12.773 28.650 1.00 21.85 89 VAL A N 1
ATOM 697 C CA . VAL A 1 89 ? 31.640 -11.323 28.652 1.00 22.72 89 VAL A CA 1
ATOM 698 C C . VAL A 1 89 ? 31.064 -10.918 30.005 1.00 23.85 89 VAL A C 1
ATOM 699 O O . VAL A 1 89 ? 29.884 -11.141 30.284 1.00 26.16 89 VAL A O 1
ATOM 703 N N . SER A 1 90 ? 31.904 -10.339 30.851 1.00 22.38 90 SER A N 1
ATOM 704 C CA . SER A 1 90 ? 31.465 -9.904 32.168 1.00 21.54 90 SER A CA 1
ATOM 705 C C . SER A 1 90 ? 31.485 -8.382 32.174 1.00 19.51 90 SER A C 1
ATOM 706 O O . SER A 1 90 ? 30.437 -7.731 32.158 1.00 19.09 90 SER A O 1
ATOM 709 N N . TYR A 1 91 ? 32.687 -7.818 32.200 1.00 17.73 91 TYR A N 1
ATOM 710 C CA . TYR A 1 91 ? 32.846 -6.372 32.165 1.00 14.92 91 TYR A CA 1
ATOM 711 C C . TYR A 1 91 ? 32.292 -5.874 30.832 1.00 16.17 91 TYR A C 1
ATOM 712 O O . TYR A 1 91 ? 32.463 -6.524 29.803 1.00 14.06 91 TYR A O 1
ATOM 721 N N . GLU A 1 92 ? 31.602 -4.738 30.864 1.00 16.07 92 GLU A N 1
ATOM 722 C CA . GLU A 1 92 ? 31.063 -4.121 29.654 1.00 16.18 92 GLU A CA 1
ATOM 723 C C . GLU A 1 92 ? 31.195 -2.614 29.822 1.00 14.95 92 GLU A C 1
ATOM 724 O O . GLU A 1 92 ? 31.318 -2.122 30.945 1.00 14.84 92 GLU A O 1
ATOM 730 N N . ASN A 1 93 ? 31.193 -1.879 28.716 1.00 15.33 93 ASN A N 1
ATOM 731 C CA . ASN A 1 93 ? 31.308 -0.427 28.799 1.00 14.27 93 ASN A CA 1
ATOM 732 C C . ASN A 1 93 ? 30.659 0.248 27.603 1.00 13.97 93 ASN A C 1
ATOM 733 O O . ASN A 1 93 ? 31.235 1.137 26.982 1.00 14.56 93 ASN A O 1
ATOM 738 N N . TRP A 1 94 ? 29.444 -0.184 27.297 1.00 14.50 94 TRP A N 1
ATOM 739 C CA . TRP A 1 94 ? 28.686 0.366 26.185 1.00 15.19 94 TRP A CA 1
ATOM 740 C C . TRP A 1 94 ? 28.239 1.795 26.404 1.00 16.43 94 TRP A C 1
ATOM 741 O O . TRP A 1 94 ? 28.048 2.243 27.532 1.00 15.24 94 TRP A O 1
ATOM 752 N N . ILE A 1 95 ? 28.082 2.505 25.297 1.00 17.18 95 ILE A N 1
ATOM 753 C CA . ILE A 1 95 ? 27.493 3.828 25.334 1.00 15.99 95 ILE A CA 1
ATOM 754 C C . ILE A 1 95 ? 26.096 3.267 25.077 1.00 15.14 95 ILE A C 1
ATOM 755 O O . ILE A 1 95 ? 25.927 2.460 24.162 1.00 15.55 95 ILE A O 1
ATOM 760 N N . GLU A 1 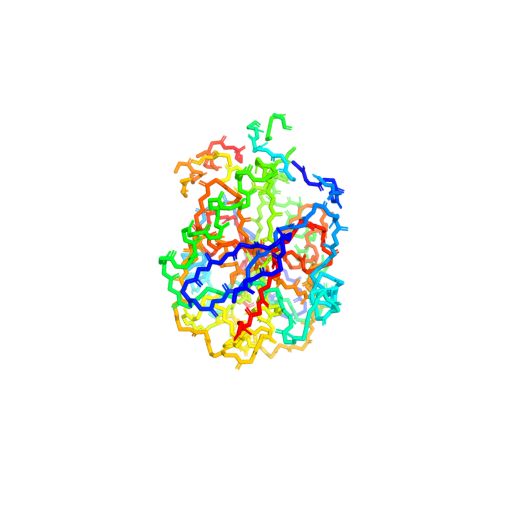96 ? 25.109 3.630 25.889 1.00 15.94 96 GLU A N 1
ATOM 761 C CA . GLU A 1 96 ? 23.767 3.082 25.703 1.00 16.27 96 GLU A CA 1
ATOM 762 C C . GLU A 1 96 ? 23.255 3.224 24.275 1.00 15.52 96 GLU A C 1
ATOM 763 O O . GLU A 1 96 ? 22.623 2.311 23.738 1.00 15.76 96 GLU A O 1
ATOM 769 N N . ALA A 1 97 ? 23.528 4.372 23.666 1.00 14.65 97 ALA A N 1
ATOM 770 C CA . ALA A 1 97 ? 23.078 4.640 22.303 1.00 15.36 97 ALA A CA 1
ATOM 771 C C . ALA A 1 97 ? 23.747 3.762 21.248 1.00 14.53 97 ALA A C 1
ATOM 772 O O . ALA A 1 97 ? 23.286 3.708 20.106 1.00 14.48 97 ALA A O 1
ATOM 774 N N . GLU A 1 98 ? 24.831 3.081 21.615 1.00 13.06 98 GLU A N 1
ATOM 775 C CA . GLU A 1 98 ? 25.518 2.204 20.666 1.00 13.18 98 GLU A CA 1
ATOM 776 C C . GLU A 1 98 ? 24.923 0.801 20.703 1.00 13.96 98 GLU A C 1
ATOM 777 O O . GLU A 1 98 ? 25.220 -0.023 19.839 1.00 14.70 98 GLU A O 1
ATOM 783 N N . SER A 1 99 ? 24.108 0.523 21.720 1.00 13.87 99 SER A N 1
ATOM 784 C CA . SER A 1 99 ? 23.432 -0.771 21.822 1.00 13.23 99 SER A CA 1
ATOM 785 C C . SER A 1 99 ? 22.114 -0.483 21.113 1.00 13.05 99 SER A C 1
ATOM 786 O O . SER A 1 99 ? 21.148 -0.028 21.719 1.00 13.99 99 SER A O 1
ATOM 789 N N . LYS A 1 100 ? 22.107 -0.736 19.811 1.00 12.46 100 LYS A N 1
ATOM 790 C CA . LYS A 1 100 ? 20.963 -0.455 18.952 1.00 13.14 100 LYS A CA 1
ATOM 791 C C . LYS A 1 100 ? 19.997 -1.624 18.888 1.00 13.41 100 LYS A C 1
ATOM 792 O O . LYS A 1 100 ? 19.978 -2.383 17.921 1.00 13.27 100 LYS A O 1
ATOM 798 N N . THR A 1 101 ? 19.178 -1.747 19.928 1.00 12.84 101 THR A N 1
ATOM 799 C CA . THR A 1 101 ? 18.234 -2.844 20.028 1.00 14.08 101 THR A CA 1
ATOM 800 C C . THR A 1 101 ? 16.801 -2.543 19.606 1.00 14.17 101 THR A C 1
ATOM 801 O O . THR A 1 101 ? 15.886 -3.285 19.952 1.00 13.21 101 THR A O 1
ATOM 805 N N . CYS A 1 102 ? 16.614 -1.450 18.867 1.00 14.08 102 CYS A N 1
ATOM 806 C CA . CYS A 1 102 ? 15.305 -1.083 18.331 1.00 14.63 102 CYS A CA 1
ATOM 807 C C . CYS A 1 102 ? 15.496 -0.937 16.823 1.00 14.64 102 CYS A C 1
ATOM 808 O O . CYS A 1 102 ? 16.633 -0.873 16.340 1.00 15.74 102 CYS A O 1
ATOM 811 N N . LEU A 1 103 ? 14.398 -0.899 16.080 1.00 15.17 103 LEU A N 1
ATOM 812 C CA . LEU A 1 103 ? 14.480 -0.804 14.631 1.00 14.24 103 LEU A CA 1
ATOM 813 C C . LEU A 1 103 ? 13.616 0.298 14.045 1.00 13.81 103 LEU A C 1
ATOM 814 O O . LEU A 1 103 ? 12.497 0.536 14.496 1.00 15.64 103 LEU A O 1
ATOM 819 N N . GLY A 1 104 ? 14.147 0.962 13.027 1.00 15.30 104 GLY A N 1
ATOM 820 C CA . GLY A 1 104 ? 13.406 2.028 12.384 1.00 14.95 104 GLY A CA 1
ATOM 821 C C . GLY A 1 104 ? 13.538 1.972 10.876 1.00 14.02 104 GLY A C 1
ATOM 822 O O . GLY A 1 104 ? 14.472 1.368 10.342 1.00 15.63 104 GLY A O 1
ATOM 823 N N . LEU A 1 105 ? 12.582 2.589 10.189 1.00 15.00 105 LEU A N 1
ATOM 824 C CA . LEU A 1 105 ? 12.589 2.648 8.731 1.00 13.65 105 LEU A CA 1
ATOM 825 C C . LEU A 1 105 ? 13.201 3.991 8.346 1.00 14.34 105 LEU A C 1
ATOM 826 O O . LEU A 1 105 ? 13.060 4.968 9.080 1.00 15.64 105 LEU A O 1
ATOM 831 N N . GLU A 1 106 ? 13.881 4.048 7.207 1.00 14.63 106 GLU A N 1
ATOM 832 C CA . GLU A 1 106 ? 14.471 5.308 6.769 1.00 16.97 106 GLU A CA 1
ATOM 833 C C . GLU A 1 106 ? 14.541 5.428 5.250 1.00 19.17 106 GLU A C 1
ATOM 834 O O . GLU A 1 106 ? 14.531 4.428 4.531 1.00 18.51 106 GLU A O 1
ATOM 840 N N . LYS A 1 107 ? 14.600 6.673 4.788 1.00 21.98 107 LYS A N 1
ATOM 841 C CA . LYS A 1 107 ? 14.620 7.020 3.369 1.00 23.53 107 LYS A CA 1
ATOM 842 C C . LYS A 1 107 ? 15.623 6.282 2.484 1.00 23.84 107 LYS A C 1
ATOM 843 O O . LYS A 1 107 ? 15.246 5.723 1.455 1.00 23.51 107 LYS A O 1
ATOM 849 N N . GLU A 1 108 ? 16.894 6.292 2.875 1.00 24.39 108 GLU A N 1
ATOM 850 C CA . GLU A 1 108 ? 17.940 5.642 2.089 1.00 27.45 108 GLU A CA 1
ATOM 851 C C . GLU A 1 108 ? 17.593 4.228 1.641 1.00 26.68 108 GLU A C 1
ATOM 852 O O . GLU A 1 108 ? 17.972 3.811 0.548 1.00 29.18 108 GLU A O 1
ATOM 858 N N . THR A 1 109 ? 16.880 3.485 2.481 1.00 23.99 109 THR A N 1
ATOM 859 C CA . THR A 1 109 ? 16.503 2.125 2.126 1.00 21.77 109 THR A CA 1
ATOM 860 C C . THR A 1 109 ? 15.017 2.010 1.779 1.00 21.52 109 THR A C 1
ATOM 861 O O . THR A 1 109 ? 14.402 0.954 1.948 1.00 23.92 109 THR A O 1
ATOM 865 N N . GLY A 1 110 ? 14.456 3.113 1.288 1.00 20.03 110 GLY A N 1
ATOM 866 C CA . GLY A 1 110 ? 13.061 3.154 0.880 1.00 19.58 110 GLY A CA 1
ATOM 867 C C . GLY A 1 110 ? 12.020 2.856 1.942 1.00 18.45 110 GLY A C 1
ATOM 868 O O . GLY A 1 110 ? 10.889 2.490 1.612 1.00 18.79 110 GLY A O 1
ATOM 869 N N . PHE A 1 111 ? 12.387 3.029 3.209 1.00 18.29 111 PHE A N 1
ATOM 870 C CA . PHE A 1 111 ? 11.474 2.766 4.321 1.00 16.55 111 PHE A CA 1
ATOM 871 C C . PHE A 1 111 ? 10.984 1.322 4.270 1.00 18.03 111 PHE A C 1
ATOM 872 O O . PHE A 1 111 ? 9.902 1.011 4.771 1.00 16.51 111 PHE A O 1
ATOM 880 N N . ARG A 1 112 ? 11.789 0.444 3.673 1.00 18.51 112 ARG A N 1
ATOM 881 C CA . ARG A 1 112 ? 11.432 -0.966 3.541 1.00 21.46 112 ARG A CA 1
ATOM 882 C C . ARG A 1 112 ? 12.354 -1.896 4.319 1.00 21.49 112 ARG A C 1
ATOM 883 O O . ARG A 1 112 ? 12.045 -3.077 4.485 1.00 23.46 112 ARG A O 1
ATOM 891 N N . LYS A 1 113 ? 13.486 -1.371 4.784 1.00 19.72 113 LYS A N 1
ATOM 892 C CA . LYS A 1 113 ? 14.442 -2.175 5.542 1.00 20.14 113 LYS A CA 1
ATOM 893 C C . LYS A 1 113 ? 14.499 -1.749 7.006 1.00 17.52 113 LYS A C 1
ATOM 894 O O . LYS A 1 113 ? 14.280 -0.585 7.329 1.00 16.43 113 LYS A O 1
ATOM 900 N N . TRP A 1 114 ? 14.806 -2.697 7.887 1.00 16.74 114 TRP A N 1
ATOM 901 C CA . TRP A 1 114 ? 14.874 -2.409 9.315 1.00 14.67 114 TRP A CA 1
ATOM 902 C C . TRP A 1 114 ? 16.293 -2.042 9.733 1.00 15.44 114 TRP A C 1
ATOM 903 O O . TRP A 1 114 ? 17.221 -2.845 9.605 1.00 15.79 114 TRP A O 1
ATOM 914 N N . VAL A 1 115 ? 16.447 -0.821 10.234 1.00 14.80 115 VAL A N 1
ATOM 915 C CA . VAL A 1 115 ? 17.743 -0.304 10.659 1.00 14.60 115 VAL A CA 1
ATOM 916 C C . VAL A 1 115 ? 17.884 -0.286 12.182 1.00 13.29 115 VAL A C 1
ATOM 917 O O . VAL A 1 115 ? 17.025 0.241 12.889 1.00 13.92 115 VAL A O 1
ATOM 921 N N . ASN A 1 116 ? 18.973 -0.867 12.679 1.00 13.67 116 ASN A N 1
ATOM 922 C CA . ASN A 1 116 ? 19.231 -0.904 14.115 1.00 12.54 116 ASN A CA 1
ATOM 923 C C . ASN A 1 116 ? 19.547 0.493 14.639 1.00 12.15 116 ASN A C 1
ATOM 924 O O . ASN A 1 116 ? 20.484 1.145 14.172 1.00 13.92 116 ASN A O 1
ATOM 929 N N . ILE A 1 117 ? 18.767 0.949 15.614 1.00 12.89 117 ILE A N 1
ATOM 930 C CA . ILE A 1 117 ? 18.992 2.262 16.198 1.00 13.47 117 ILE A CA 1
ATOM 931 C C . ILE A 1 117 ? 18.700 2.257 17.687 1.00 13.60 117 ILE A C 1
ATOM 932 O O . ILE A 1 117 ? 18.115 1.310 18.215 1.00 14.76 117 ILE A O 1
ATOM 937 N N . TYR A 1 118 ? 19.118 3.332 18.346 1.00 14.48 118 TYR A N 1
ATOM 938 C CA . TYR A 1 118 ? 18.937 3.518 19.780 1.00 14.23 118 TYR A CA 1
ATOM 939 C C . TYR A 1 118 ? 17.464 3.693 20.144 1.00 15.66 118 TYR A C 1
ATOM 940 O O . TYR A 1 118 ? 16.775 4.549 19.592 1.00 15.35 118 TYR A O 1
ATOM 949 N N . CYS A 1 119 ? 16.993 2.880 21.087 1.00 16.02 119 CYS A N 1
ATOM 950 C CA . CYS A 1 119 ? 15.599 2.926 21.523 1.00 16.79 119 CYS A CA 1
ATOM 951 C C . CYS A 1 119 ? 15.181 4.239 22.175 1.00 16.09 119 CYS A C 1
ATOM 952 O O . CYS A 1 119 ? 13.990 4.549 22.240 1.00 16.08 119 CYS A O 1
ATOM 955 N N . GLY A 1 120 ? 16.152 4.999 22.675 1.00 17.13 120 GLY A N 1
ATOM 956 C CA . GLY A 1 120 ? 15.842 6.254 23.341 1.00 17.56 120 GLY A CA 1
ATOM 957 C C . GLY A 1 120 ? 15.713 7.433 22.403 1.00 18.91 120 GLY A C 1
ATOM 958 O O . GLY A 1 120 ? 15.473 8.563 22.823 1.00 18.92 120 GLY A O 1
ATOM 959 N N . GLN A 1 121 ? 15.878 7.164 21.118 1.00 18.10 121 GLN A N 1
ATOM 960 C CA . GLN A 1 121 ? 15.772 8.193 20.100 1.00 19.94 121 GLN A CA 1
ATOM 961 C C . GLN A 1 121 ? 14.305 8.585 19.944 1.00 18.64 121 GLN A C 1
ATOM 962 O O . GLN A 1 121 ? 13.419 7.743 20.073 1.00 19.87 121 GLN A O 1
ATOM 968 N N . GLN A 1 122 ? 14.047 9.862 19.679 1.00 19.08 122 GLN A N 1
ATOM 969 C CA . GLN A 1 122 ? 12.676 10.322 19.483 1.00 19.70 122 GLN A CA 1
ATOM 970 C C . GLN A 1 122 ? 12.412 10.366 17.978 1.00 19.21 122 GLN A C 1
ATOM 971 O O . GLN A 1 122 ? 13.014 11.163 17.259 1.00 20.93 122 GLN A O 1
ATOM 977 N N . ASN A 1 123 ? 11.516 9.504 17.508 1.00 17.68 123 ASN A N 1
ATOM 978 C CA . ASN A 1 123 ? 11.192 9.421 16.083 1.00 15.20 123 ASN A CA 1
ATOM 979 C C . ASN A 1 123 ? 9.699 9.337 15.829 1.00 15.90 123 ASN A C 1
ATOM 980 O O . ASN A 1 123 ? 8.920 9.043 16.737 1.00 16.22 123 ASN A O 1
ATOM 985 N N . PRO A 1 124 ? 9.284 9.601 14.576 1.00 15.96 124 PRO A N 1
ATOM 986 C CA . PRO A 1 124 ? 7.873 9.522 14.201 1.00 15.73 124 PRO A CA 1
ATOM 987 C C . PRO A 1 124 ? 7.621 8.015 14.109 1.00 15.54 124 PRO A C 1
ATOM 988 O O . PRO A 1 124 ? 8.561 7.225 14.250 1.00 15.21 124 PRO A O 1
ATOM 992 N N . PHE A 1 125 ? 6.388 7.601 13.858 1.00 15.14 125 PHE A N 1
ATOM 993 C CA . PHE A 1 125 ? 6.103 6.174 13.847 1.00 14.77 125 PHE A CA 1
ATOM 994 C C . PHE A 1 125 ? 4.783 5.830 13.180 1.00 14.79 125 PHE A C 1
ATOM 995 O O . PHE A 1 125 ? 4.032 6.707 12.769 1.00 16.70 125 PHE A O 1
ATOM 1003 N N . VAL A 1 126 ? 4.514 4.534 13.084 1.00 14.37 126 VAL A N 1
ATOM 1004 C CA . VAL A 1 126 ? 3.278 4.042 12.498 1.00 15.20 126 VAL A CA 1
ATOM 1005 C C . VAL A 1 126 ? 2.620 3.058 13.463 1.00 15.85 126 VAL A C 1
ATOM 1006 O O . VAL A 1 126 ? 3.276 2.144 13.978 1.00 15.20 126 VAL A O 1
ATOM 1010 N N . CYS A 1 127 ? 1.332 3.264 13.724 1.00 13.79 127 CYS A N 1
ATOM 1011 C CA . CYS A 1 127 ? 0.582 2.371 14.598 1.00 14.87 127 CYS A CA 1
ATOM 1012 C C . CYS A 1 127 ? -0.249 1.431 13.728 1.00 16.12 127 CYS A C 1
ATOM 1013 O O . CYS A 1 127 ? -0.634 1.786 12.613 1.00 17.09 127 CYS A O 1
ATOM 1016 N N . GLU A 1 128 ? -0.526 0.238 14.244 1.00 15.83 128 GLU A N 1
ATOM 1017 C CA . GLU A 1 128 ? -1.321 -0.752 13.527 1.00 15.43 128 GLU A CA 1
ATOM 1018 C C . GLU A 1 128 ? -2.315 -1.397 14.483 1.00 18.34 128 GLU A C 1
ATOM 1019 O O . GLU A 1 128 ? -1.996 -1.647 15.646 1.00 16.87 128 GLU A O 1
ATOM 1025 N N . ALA A 1 129 ? -3.524 -1.654 13.993 1.00 18.21 129 ALA A N 1
ATOM 1026 C CA . ALA A 1 129 ? -4.549 -2.292 14.808 1.00 22.47 129 ALA A CA 1
ATOM 1027 C C . ALA A 1 129 ? -5.185 -3.414 14.003 1.00 24.33 129 ALA A C 1
ATOM 1028 O O . ALA A 1 129 ? -5.582 -3.156 12.848 1.00 25.08 129 ALA A O 1
ATOM 1031 N N . ASP B 2 1 ? 57.684 -12.472 28.186 1.00 38.20 201 ASP B N 1
ATOM 1032 C CA . ASP B 2 1 ? 57.962 -11.152 27.554 1.00 36.35 201 ASP B CA 1
ATOM 1033 C C . ASP B 2 1 ? 57.434 -11.174 26.117 1.00 33.98 201 ASP B C 1
ATOM 1034 O O . ASP B 2 1 ? 57.688 -12.118 25.370 1.00 36.04 201 ASP B O 1
ATOM 1039 N N . CYS B 2 2 ? 56.704 -10.129 25.737 1.00 28.94 202 CYS B N 1
ATOM 1040 C CA . CYS B 2 2 ? 56.103 -10.042 24.405 1.00 24.19 202 CYS B CA 1
ATOM 1041 C C . CYS B 2 2 ? 57.057 -9.819 23.241 1.00 21.65 202 CYS B C 1
ATOM 1042 O O . CYS B 2 2 ? 58.168 -9.315 23.418 1.00 20.76 202 CYS B O 1
ATOM 1045 N N . PRO B 2 3 ? 56.627 -10.198 22.023 1.00 18.88 203 PRO B N 1
ATOM 1046 C CA . PRO B 2 3 ? 57.456 -10.021 20.829 1.00 19.04 203 PRO B CA 1
ATOM 1047 C C . PRO B 2 3 ? 57.780 -8.533 20.699 1.00 21.31 203 PRO B C 1
ATOM 1048 O O . PRO B 2 3 ? 56.995 -7.685 21.126 1.00 20.09 203 PRO B O 1
ATOM 1052 N N . SER B 2 4 ? 58.928 -8.220 20.106 1.00 22.60 204 SER B N 1
ATOM 1053 C CA . SER B 2 4 ? 59.368 -6.836 19.956 1.00 25.29 204 SER B CA 1
ATOM 1054 C C . SER B 2 4 ? 58.317 -5.886 19.393 1.00 25.95 204 SER B C 1
ATOM 1055 O O . SER B 2 4 ? 58.294 -4.704 19.740 1.00 27.35 204 SER B O 1
ATOM 1058 N N . ASP B 2 5 ? 57.447 -6.397 18.530 1.00 25.00 205 ASP B N 1
ATOM 1059 C CA . ASP B 2 5 ? 56.420 -5.564 17.922 1.00 26.54 205 ASP B CA 1
ATOM 1060 C C . ASP B 2 5 ? 55.105 -5.506 18.706 1.00 24.87 205 ASP B C 1
ATOM 1061 O O . ASP B 2 5 ? 54.134 -4.901 18.249 1.00 27.77 205 ASP B O 1
ATOM 1066 N N . TRP B 2 6 ? 55.087 -6.113 19.891 1.00 22.08 206 TRP B N 1
ATOM 1067 C CA . TRP B 2 6 ? 53.893 -6.133 20.737 1.00 19.75 206 TRP B CA 1
ATOM 1068 C C . TRP B 2 6 ? 54.122 -5.415 22.066 1.00 20.92 206 TRP B C 1
ATOM 1069 O O . TRP B 2 6 ? 55.262 -5.141 22.445 1.00 20.56 206 TRP B O 1
ATOM 1080 N N . SER B 2 7 ? 53.031 -5.124 22.772 1.00 20.42 207 SER B N 1
ATOM 1081 C CA . SER B 2 7 ? 53.092 -4.442 24.063 1.00 20.70 207 SER B CA 1
ATOM 1082 C C . SER B 2 7 ? 52.514 -5.294 25.191 1.00 20.69 207 SER B C 1
ATOM 1083 O O . SER B 2 7 ? 51.438 -5.885 25.062 1.00 18.34 207 SER B O 1
ATOM 1086 N N . SER B 2 8 ? 53.238 -5.337 26.303 1.00 21.77 208 SER B N 1
ATOM 1087 C CA . SER B 2 8 ? 52.849 -6.130 27.461 1.00 23.02 208 SER B CA 1
ATOM 1088 C C . SER B 2 8 ? 51.985 -5.405 28.493 1.00 22.75 208 SER B C 1
ATOM 1089 O O . SER B 2 8 ? 52.213 -4.238 28.807 1.00 23.00 208 SER B O 1
ATOM 1092 N N . TYR B 2 9 ? 50.987 -6.118 29.008 1.00 22.41 209 TYR B N 1
ATOM 1093 C CA . TYR B 2 9 ? 50.097 -5.601 30.043 1.00 21.72 209 TYR B CA 1
ATOM 1094 C C . TYR B 2 9 ? 49.480 -6.773 30.790 1.00 22.40 209 TYR B C 1
ATOM 1095 O O . TYR B 2 9 ? 48.821 -7.628 30.194 1.00 21.64 209 TYR B O 1
ATOM 1104 N N . GLU B 2 10 ? 49.705 -6.800 32.097 1.00 22.72 210 GLU B N 1
ATOM 1105 C CA . GLU B 2 10 ? 49.184 -7.844 32.970 1.00 24.79 210 GLU B CA 1
ATOM 1106 C C . GLU B 2 10 ? 49.213 -9.265 32.414 1.00 23.93 210 GLU B C 1
ATOM 1107 O O . GLU B 2 10 ? 48.189 -9.949 32.384 1.00 25.11 210 GLU B O 1
ATOM 1113 N N . GLY B 2 11 ? 50.387 -9.707 31.976 1.00 23.95 211 GLY B N 1
ATOM 1114 C CA . GLY B 2 11 ? 50.520 -11.063 31.473 1.00 24.14 211 GLY B CA 1
ATOM 1115 C C . GLY B 2 11 ? 50.046 -11.354 30.062 1.00 23.73 211 GLY B C 1
ATOM 1116 O O . GLY B 2 11 ? 50.113 -12.503 29.617 1.00 23.93 211 GLY B O 1
ATOM 1117 N N . HIS B 2 12 ? 49.557 -10.337 29.358 1.00 22.28 212 HIS B N 1
ATOM 1118 C CA . HIS B 2 12 ? 49.097 -10.523 27.986 1.00 21.28 212 HIS B CA 1
ATOM 1119 C C . HIS B 2 12 ? 49.866 -9.620 27.031 1.00 20.45 212 HIS B C 1
ATOM 1120 O O . HIS B 2 12 ? 50.531 -8.674 27.453 1.00 21.20 212 HIS B O 1
ATOM 1127 N N . CYS B 2 13 ? 49.781 -9.928 25.741 1.00 19.04 213 CYS B N 1
ATOM 1128 C CA . CYS B 2 13 ? 50.460 -9.151 24.712 1.00 18.84 213 CYS B CA 1
ATOM 1129 C C . CYS B 2 13 ? 49.438 -8.557 23.752 1.00 17.95 213 CYS B C 1
ATOM 1130 O O . CYS B 2 13 ? 48.523 -9.252 23.307 1.00 18.69 213 CYS B O 1
ATOM 1133 N N . TYR B 2 14 ? 49.610 -7.277 23.433 1.00 18.31 214 TYR B N 1
ATOM 1134 C CA . TYR B 2 14 ? 48.700 -6.557 22.545 1.00 19.54 214 TYR B CA 1
ATOM 1135 C C . TYR B 2 14 ? 49.441 -5.856 21.412 1.00 19.81 214 TYR B C 1
ATOM 1136 O O . TYR B 2 14 ? 50.577 -5.417 21.583 1.00 19.06 214 TYR B O 1
ATOM 1145 N N . LYS B 2 15 ? 48.790 -5.749 20.258 1.00 18.70 215 LYS B N 1
ATOM 1146 C CA . LYS B 2 15 ? 49.384 -5.084 19.105 1.00 19.31 215 LYS B CA 1
ATOM 1147 C C . LYS B 2 15 ? 48.311 -4.536 18.172 1.00 19.75 215 LYS B C 1
ATOM 1148 O O . LYS B 2 15 ? 47.447 -5.277 17.710 1.00 18.60 215 LYS B O 1
ATOM 1154 N N . PRO B 2 16 ? 48.344 -3.221 17.899 1.00 20.53 216 PRO B N 1
ATOM 1155 C CA . PRO B 2 16 ? 47.358 -2.611 17.005 1.00 20.57 216 PRO B CA 1
ATOM 1156 C C . PRO B 2 16 ? 47.842 -2.727 15.560 1.00 20.34 216 PRO B C 1
ATOM 1157 O O . PRO B 2 16 ? 49.048 -2.745 15.306 1.00 21.72 216 PRO B O 1
ATOM 1161 N N . PHE B 2 17 ? 46.906 -2.819 14.620 1.00 19.20 217 PHE B N 1
ATOM 1162 C CA . PHE B 2 17 ? 47.241 -2.924 13.203 1.00 21.71 217 PHE B CA 1
ATOM 1163 C C . PHE B 2 17 ? 46.476 -1.865 12.418 1.00 23.91 217 PHE B C 1
ATOM 1164 O O . PHE B 2 17 ? 45.349 -1.522 12.772 1.00 23.17 217 PHE B O 1
ATOM 1172 N N . SER B 2 18 ? 47.081 -1.356 11.348 1.00 25.55 218 SER B N 1
ATOM 1173 C CA . SER B 2 18 ? 46.437 -0.319 10.543 1.00 25.97 218 SER B CA 1
ATOM 1174 C C . SER B 2 18 ? 45.734 -0.822 9.291 1.00 25.99 218 SER B C 1
ATOM 1175 O O . SER B 2 18 ? 45.008 -0.065 8.648 1.00 25.44 218 SER B O 1
ATOM 1178 N N . GLU B 2 19 ? 45.942 -2.089 8.940 1.00 25.95 219 GLU B N 1
ATOM 1179 C CA . GLU B 2 19 ? 45.306 -2.650 7.752 1.00 26.92 219 GLU B CA 1
ATOM 1180 C C . GLU B 2 19 ? 43.792 -2.731 7.914 1.00 25.84 219 GLU B C 1
ATOM 1181 O O . GLU B 2 19 ? 43.287 -3.440 8.786 1.00 26.02 219 GLU B O 1
ATOM 1187 N N . PRO B 2 20 ? 43.043 -1.995 7.076 1.00 25.15 220 PRO B N 1
ATOM 1188 C CA . PRO B 2 20 ? 41.579 -2.024 7.173 1.00 24.39 220 PRO B CA 1
ATOM 1189 C C . PRO B 2 20 ? 41.032 -3.405 6.823 1.00 22.72 220 PRO B C 1
ATOM 1190 O O . PRO B 2 20 ? 41.339 -3.950 5.763 1.00 22.37 220 PRO B O 1
ATOM 1194 N N . LYS B 2 21 ? 40.228 -3.969 7.719 1.00 19.85 221 LYS B N 1
ATOM 1195 C CA . LYS B 2 21 ? 39.638 -5.286 7.491 1.00 19.16 221 LYS B CA 1
ATOM 1196 C C . LYS B 2 21 ? 38.255 -5.351 8.119 1.00 18.43 221 LYS B C 1
ATOM 1197 O O . LYS B 2 21 ? 37.943 -4.565 9.016 1.00 18.69 221 LYS B O 1
ATOM 1203 N N . ASN B 2 22 ? 37.419 -6.274 7.646 1.00 16.58 222 ASN B N 1
ATOM 1204 C CA . ASN B 2 22 ? 36.104 -6.428 8.249 1.00 16.93 222 ASN B CA 1
ATOM 1205 C C . ASN B 2 22 ? 36.356 -7.230 9.523 1.00 16.45 222 ASN B C 1
ATOM 1206 O O . ASN B 2 22 ? 37.485 -7.673 9.758 1.00 16.50 222 ASN B O 1
ATOM 1211 N N . TRP B 2 23 ? 35.334 -7.415 10.351 1.00 16.13 223 TRP B N 1
ATOM 1212 C CA . TRP B 2 23 ? 35.538 -8.129 11.608 1.00 14.64 223 TRP B CA 1
ATOM 1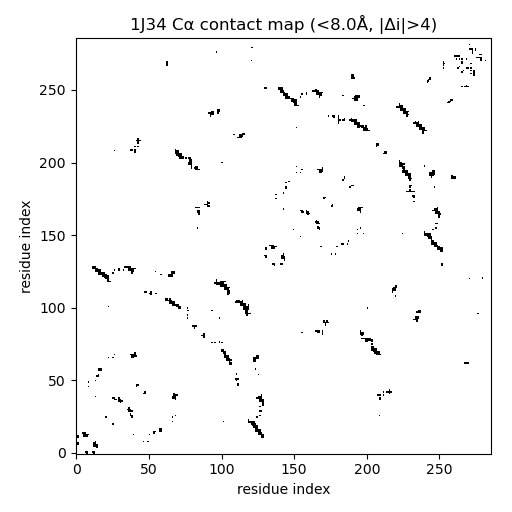213 C C . TRP B 2 23 ? 36.118 -9.532 11.450 1.00 14.87 223 TRP B C 1
ATOM 1214 O O . TRP B 2 23 ? 37.109 -9.875 12.100 1.00 15.93 223 TRP B O 1
ATOM 1225 N N . ALA B 2 24 ? 35.499 -10.339 10.595 1.00 14.90 224 ALA B N 1
ATOM 1226 C CA . ALA B 2 24 ? 35.948 -11.713 10.372 1.00 15.18 224 ALA B CA 1
ATOM 1227 C C . ALA B 2 24 ? 37.397 -11.809 9.912 1.00 16.47 224 ALA B C 1
ATOM 1228 O O . ALA B 2 24 ? 38.166 -12.627 10.426 1.00 17.42 224 ALA B O 1
ATOM 1230 N N . ASP B 2 25 ? 37.774 -10.986 8.940 1.00 17.05 225 ASP B N 1
ATOM 1231 C CA . ASP B 2 25 ? 39.145 -11.027 8.443 1.00 16.59 225 ASP B CA 1
ATOM 1232 C C . ASP B 2 25 ? 40.140 -10.573 9.514 1.00 16.29 225 ASP B C 1
ATOM 1233 O O . ASP B 2 25 ? 41.255 -11.089 9.591 1.00 15.45 225 ASP B O 1
ATOM 1238 N N . ALA B 2 26 ? 39.736 -9.613 10.343 1.00 14.67 226 ALA B N 1
ATOM 1239 C CA . ALA B 2 26 ? 40.603 -9.121 11.410 1.00 14.66 226 ALA B CA 1
ATOM 1240 C C . ALA B 2 26 ? 40.825 -10.213 12.459 1.00 14.56 226 ALA B C 1
ATOM 1241 O O . ALA B 2 26 ? 41.955 -10.463 12.879 1.00 14.47 226 ALA B O 1
ATOM 1243 N N . GLU B 2 27 ? 39.744 -10.855 12.890 1.00 15.56 227 GLU B N 1
ATOM 1244 C CA . GLU B 2 27 ? 39.844 -11.928 13.879 1.00 16.30 227 GLU B CA 1
ATOM 1245 C C . GLU B 2 27 ? 40.736 -13.048 13.344 1.00 16.73 227 GLU B C 1
ATOM 1246 O O . GLU B 2 27 ? 41.628 -13.528 14.042 1.00 15.55 227 GLU B O 1
ATOM 1252 N N . ASN B 2 28 ? 40.497 -13.452 12.100 1.00 16.02 228 ASN B N 1
ATOM 1253 C CA . ASN B 2 28 ? 41.286 -14.519 11.484 1.00 17.71 228 ASN B CA 1
ATOM 1254 C C . ASN B 2 28 ? 42.757 -14.138 11.432 1.00 17.71 228 ASN B C 1
ATOM 1255 O O . ASN B 2 28 ? 43.635 -14.942 11.753 1.00 17.68 228 ASN B O 1
ATOM 1260 N N . PHE B 2 29 ? 43.016 -12.904 11.017 1.00 15.96 229 PHE B N 1
ATOM 1261 C CA . PHE B 2 29 ? 44.367 -12.387 10.916 1.00 16.04 229 PHE B CA 1
ATOM 1262 C C . PHE B 2 29 ? 45.045 -12.463 12.279 1.00 15.95 229 PHE B C 1
ATOM 1263 O O . PHE B 2 29 ? 46.198 -12.875 12.384 1.00 16.10 229 PHE B O 1
ATOM 1271 N N . CYS B 2 30 ? 44.326 -12.081 13.329 1.00 15.47 230 CYS B N 1
ATOM 1272 C CA . CYS B 2 30 ? 44.902 -12.130 14.666 1.00 16.14 230 CYS B CA 1
ATOM 1273 C C . CYS B 2 30 ? 45.318 -13.545 15.077 1.00 17.13 230 CYS B C 1
ATOM 1274 O O . CYS B 2 30 ? 46.347 -13.721 15.724 1.00 17.70 230 CYS B O 1
ATOM 1277 N N . THR B 2 31 ? 44.531 -14.553 14.707 1.00 17.23 231 THR B N 1
ATOM 1278 C CA . THR B 2 31 ? 44.880 -15.927 15.070 1.00 17.97 231 THR B CA 1
ATOM 1279 C C . THR B 2 31 ? 46.196 -16.339 14.422 1.00 18.87 231 THR B C 1
ATOM 1280 O O . THR B 2 31 ? 46.886 -17.234 14.913 1.00 20.99 231 THR B O 1
ATOM 1284 N N . GLN B 2 32 ? 46.545 -15.678 13.323 1.00 18.91 232 GLN B N 1
ATOM 1285 C CA . GLN B 2 32 ? 47.775 -15.994 12.604 1.00 21.05 232 GLN B CA 1
ATOM 1286 C C . GLN B 2 32 ? 48.990 -15.176 13.042 1.00 22.55 232 GLN B C 1
ATOM 1287 O O . GLN B 2 32 ? 50.115 -15.464 12.628 1.00 22.75 232 GLN B O 1
ATOM 1293 N N . GLN B 2 33 ? 48.776 -14.165 13.879 1.00 21.10 233 GLN B N 1
ATOM 1294 C CA . GLN B 2 33 ? 49.883 -13.319 14.317 1.00 21.32 233 GLN B CA 1
ATOM 1295 C C . GLN B 2 33 ? 50.697 -13.893 15.469 1.00 21.67 233 GLN B C 1
ATOM 1296 O O . GLN B 2 33 ? 51.811 -13.443 15.732 1.00 21.77 233 GLN B O 1
ATOM 1302 N N . HIS B 2 34 ? 50.136 -14.887 16.147 1.00 20.64 234 HIS B N 1
ATOM 1303 C CA . HIS B 2 34 ? 50.806 -15.547 17.261 1.00 21.50 234 HIS B CA 1
ATOM 1304 C C . HIS B 2 34 ? 49.884 -16.632 17.786 1.00 21.03 234 HIS B C 1
ATOM 1305 O O . HIS B 2 34 ? 48.668 -16.558 17.620 1.00 21.75 234 HIS B O 1
ATOM 1312 N N . ALA B 2 35 ? 50.462 -17.653 18.404 1.00 21.48 235 ALA B N 1
ATOM 1313 C CA . ALA B 2 35 ? 49.662 -18.733 18.955 1.00 22.36 235 ALA B CA 1
ATOM 1314 C C . ALA B 2 35 ? 48.680 -18.141 19.964 1.00 21.80 235 ALA B C 1
ATOM 1315 O O . ALA B 2 35 ? 49.061 -17.319 20.795 1.00 23.46 235 ALA B O 1
ATOM 1317 N N . GLY B 2 36 ? 47.417 -18.548 19.873 1.00 21.42 236 GLY B N 1
ATOM 1318 C CA . GLY B 2 36 ? 46.401 -18.052 20.787 1.00 21.66 236 GLY B CA 1
ATOM 1319 C C . GLY B 2 36 ? 45.953 -16.631 20.504 1.00 19.72 236 GLY B C 1
ATOM 1320 O O . GLY B 2 36 ? 45.305 -16.002 21.340 1.00 19.89 236 GLY B O 1
ATOM 1321 N N . GLY B 2 37 ? 46.293 -16.125 19.323 1.00 19.25 237 GLY B N 1
ATOM 1322 C CA . GLY B 2 37 ? 45.915 -14.770 18.961 1.00 17.75 237 GLY B CA 1
ATOM 1323 C C . GLY B 2 37 ? 44.438 -14.601 18.654 1.00 16.49 237 GLY B C 1
ATOM 1324 O O . GLY B 2 37 ? 43.807 -15.491 18.085 1.00 17.12 237 GLY B O 1
ATOM 1325 N N . HIS B 2 38 ? 43.893 -13.448 19.036 1.00 16.73 238 HIS B N 1
ATOM 1326 C CA . HIS B 2 38 ? 42.484 -13.116 18.813 1.00 16.06 238 HIS B CA 1
ATOM 1327 C C . HIS B 2 38 ? 42.331 -11.604 18.835 1.00 13.63 238 HIS B C 1
ATOM 1328 O O . HIS B 2 38 ? 43.240 -10.899 19.253 1.00 15.50 238 HIS B O 1
ATOM 1335 N N . LEU B 2 39 ? 41.187 -11.104 18.373 1.00 14.12 239 LEU B N 1
ATOM 1336 C CA . LEU B 2 39 ? 40.945 -9.670 18.456 1.00 14.39 239 LEU B CA 1
ATOM 1337 C C . LEU B 2 39 ? 40.919 -9.424 19.960 1.00 15.80 239 LEU B C 1
ATOM 1338 O O . LEU B 2 39 ? 40.538 -10.309 20.728 1.00 15.79 239 LEU B O 1
ATOM 1343 N N . VAL B 2 40 ? 41.327 -8.233 20.376 1.00 16.54 240 VAL B N 1
ATOM 1344 C CA . VAL B 2 40 ? 41.388 -7.894 21.791 1.00 18.57 240 VAL B CA 1
ATOM 1345 C C . VAL B 2 40 ? 40.062 -8.014 22.538 1.00 19.37 240 VAL B C 1
ATOM 1346 O O . VAL B 2 40 ? 38.998 -7.685 22.010 1.00 18.65 240 VAL B O 1
ATOM 1350 N N . SER B 2 41 ? 40.140 -8.497 23.774 1.00 19.01 241 SER B N 1
ATOM 1351 C CA . SER B 2 41 ? 38.967 -8.648 24.629 1.00 19.12 241 SER B CA 1
ATOM 1352 C C . SER B 2 41 ? 39.213 -7.843 25.902 1.00 21.64 241 SER B C 1
ATOM 1353 O O . SER B 2 41 ? 40.325 -7.832 26.425 1.00 20.24 241 SER B O 1
ATOM 1356 N N . PHE B 2 42 ? 38.186 -7.156 26.394 1.00 22.50 242 PHE B N 1
ATOM 1357 C CA . PHE B 2 42 ? 38.338 -6.366 27.610 1.00 24.17 242 PHE B CA 1
ATOM 1358 C C . PHE B 2 42 ? 37.651 -7.035 28.792 1.00 24.76 242 PHE B C 1
ATOM 1359 O O . PHE B 2 42 ? 36.423 -7.134 28.838 1.00 25.96 242 PHE B O 1
ATOM 1367 N N . GLN B 2 43 ? 38.453 -7.500 29.744 1.00 25.45 243 GLN B N 1
ATOM 1368 C CA . GLN B 2 43 ? 37.933 -8.161 30.935 1.00 25.03 243 GLN B CA 1
ATOM 1369 C C . GLN B 2 43 ? 37.846 -7.173 32.098 1.00 23.52 243 GLN B C 1
ATOM 1370 O O . GLN B 2 43 ? 37.340 -7.507 33.168 1.00 25.05 243 GLN B O 1
ATOM 1376 N N . SER B 2 44 ? 38.347 -5.961 31.885 1.00 24.13 244 SER B N 1
ATOM 1377 C CA . SER B 2 44 ? 38.314 -4.932 32.920 1.00 24.15 244 SER B CA 1
ATOM 1378 C C . SER B 2 44 ? 38.578 -3.559 32.320 1.00 23.79 244 SER B C 1
ATOM 1379 O O . SER B 2 44 ? 39.092 -3.447 31.207 1.00 23.89 244 SER B O 1
ATOM 1382 N N . SER B 2 45 ? 38.231 -2.514 33.068 1.00 24.57 245 SER B N 1
ATOM 1383 C CA . SER B 2 45 ? 38.434 -1.143 32.614 1.00 24.20 245 SER B CA 1
ATOM 1384 C C . SER B 2 45 ? 39.917 -0.805 32.496 1.00 24.03 245 SER B C 1
ATOM 1385 O O . SER B 2 45 ? 40.324 -0.081 31.586 1.00 24.51 245 SER B O 1
ATOM 1388 N N . GLU B 2 46 ? 40.718 -1.324 33.422 1.00 25.70 246 GLU B N 1
ATOM 1389 C CA . GLU B 2 46 ? 42.159 -1.083 33.413 1.00 26.02 246 GLU B CA 1
ATOM 1390 C C . GLU B 2 46 ? 42.754 -1.592 32.106 1.00 23.86 246 GLU B C 1
ATOM 1391 O O . GLU B 2 46 ? 43.548 -0.907 31.460 1.00 22.55 246 GLU B O 1
ATOM 1397 N N . GLU B 2 47 ? 42.370 -2.805 31.723 1.00 21.88 247 GLU B N 1
ATOM 1398 C CA . GLU B 2 47 ? 42.866 -3.391 30.485 1.00 20.73 247 GLU B CA 1
ATOM 1399 C C . GLU B 2 47 ? 42.438 -2.534 29.301 1.00 20.04 247 GLU B C 1
ATOM 1400 O O . GLU B 2 47 ? 43.238 -2.233 28.419 1.00 19.46 247 GLU B O 1
ATOM 1406 N N . ALA B 2 48 ? 41.170 -2.133 29.286 1.00 20.53 248 ALA B N 1
ATOM 1407 C CA . ALA B 2 48 ? 40.658 -1.307 28.202 1.00 19.47 248 ALA B CA 1
ATOM 1408 C C . ALA B 2 48 ? 41.445 -0.006 28.095 1.00 19.94 248 ALA B C 1
ATOM 1409 O O . ALA B 2 48 ? 41.793 0.426 26.998 1.00 20.43 248 ALA B O 1
ATOM 1411 N N . ASP B 2 49 ? 41.727 0.624 29.232 1.00 21.05 249 ASP B N 1
ATOM 1412 C CA . ASP B 2 49 ? 42.480 1.873 29.218 1.00 22.09 249 ASP B CA 1
ATOM 1413 C C . ASP B 2 49 ? 43.845 1.668 28.581 1.00 20.58 249 ASP B C 1
ATOM 1414 O O . ASP B 2 49 ? 44.293 2.487 27.784 1.00 20.65 249 ASP B O 1
ATOM 1419 N N . PHE B 2 50 ? 44.506 0.572 28.938 1.00 21.69 250 PHE B N 1
ATOM 1420 C CA . PHE B 2 50 ? 45.819 0.280 28.381 1.00 22.02 250 PHE B CA 1
ATOM 1421 C C . PHE B 2 50 ? 45.754 0.174 26.862 1.00 21.08 250 PHE B C 1
ATOM 1422 O O . PHE B 2 50 ? 46.528 0.811 26.151 1.00 21.03 250 PHE B O 1
ATOM 1430 N N . VAL B 2 51 ? 44.818 -0.632 26.370 1.00 21.04 251 VAL B N 1
ATOM 1431 C CA . VAL B 2 51 ? 44.669 -0.846 24.936 1.00 20.44 251 VAL B CA 1
ATOM 1432 C C . VAL B 2 51 ? 44.308 0.410 24.149 1.00 19.99 251 VAL B C 1
ATOM 1433 O O . VAL B 2 51 ? 44.887 0.675 23.097 1.00 18.99 251 VAL B O 1
ATOM 1437 N N . VAL B 2 52 ? 43.351 1.182 24.648 1.00 21.72 252 VAL B N 1
ATOM 1438 C CA . VAL B 2 52 ? 42.959 2.402 23.955 1.00 23.33 252 VAL B CA 1
ATOM 1439 C C . VAL B 2 52 ? 44.173 3.319 23.817 1.00 24.20 252 VAL B C 1
ATOM 1440 O O . VAL B 2 52 ? 44.444 3.847 22.741 1.00 24.95 252 VAL B O 1
ATOM 1444 N N . LYS B 2 53 ? 44.906 3.493 24.911 1.00 25.31 253 LYS B N 1
ATOM 1445 C CA . LYS B 2 53 ? 46.093 4.339 24.908 1.00 26.22 253 LYS B CA 1
ATOM 1446 C C . LYS B 2 53 ? 47.121 3.829 23.898 1.00 25.53 253 LYS B C 1
ATOM 1447 O O . LYS B 2 53 ? 47.710 4.611 23.155 1.00 24.90 253 LYS B O 1
ATOM 1453 N N . LEU B 2 54 ? 47.331 2.516 23.869 1.00 24.64 254 LEU B N 1
ATOM 1454 C CA . LEU B 2 54 ? 48.289 1.926 22.937 1.00 22.86 254 LEU B CA 1
ATOM 1455 C C . LEU B 2 54 ? 47.881 2.225 21.501 1.00 21.99 254 LEU B C 1
ATOM 1456 O O . LEU B 2 54 ? 48.704 2.635 20.684 1.00 21.83 254 LEU B O 1
ATOM 1461 N N . ALA B 2 55 ? 46.602 2.023 21.201 1.00 20.70 255 ALA B N 1
ATOM 1462 C CA . ALA B 2 55 ? 46.089 2.268 19.861 1.00 20.19 255 ALA B CA 1
ATOM 1463 C C . ALA B 2 55 ? 46.281 3.716 19.423 1.00 20.62 255 ALA B C 1
ATOM 1464 O O . ALA B 2 55 ? 46.733 3.973 18.310 1.00 20.27 255 ALA B O 1
ATOM 1466 N N . PHE B 2 56 ? 45.931 4.662 20.292 1.00 22.07 256 PHE B N 1
ATOM 1467 C CA . PHE B 2 56 ? 46.072 6.076 19.949 1.00 24.94 256 PHE B CA 1
ATOM 1468 C C . PHE B 2 56 ? 47.541 6.457 19.791 1.00 25.65 256 PHE B C 1
ATOM 1469 O O . PHE B 2 56 ? 47.911 7.177 18.864 1.00 24.56 256 PHE B O 1
ATOM 1477 N N . GLN B 2 57 ? 48.369 5.968 20.707 1.00 28.26 257 GLN B N 1
ATOM 1478 C CA . GLN B 2 57 ? 49.801 6.241 20.687 1.00 29.32 257 GLN B CA 1
ATOM 1479 C C . GLN B 2 57 ? 50.458 5.734 19.407 1.00 30.43 257 GLN B C 1
ATOM 1480 O O . GLN B 2 57 ? 51.434 6.311 18.931 1.00 30.82 257 GLN B O 1
ATOM 1486 N N . THR B 2 58 ? 49.917 4.658 18.847 1.00 28.29 258 THR B N 1
ATOM 1487 C CA . THR B 2 58 ? 50.477 4.075 17.637 1.00 27.25 258 THR B CA 1
ATOM 1488 C C . THR B 2 58 ? 49.920 4.634 16.332 1.00 27.33 258 THR B C 1
ATOM 1489 O O . THR B 2 58 ? 50.682 4.948 15.419 1.00 26.45 258 THR B O 1
ATOM 1493 N N . PHE B 2 59 ? 48.599 4.765 16.236 1.00 27.42 259 PHE B N 1
ATOM 1494 C CA . PHE B 2 59 ? 47.989 5.260 15.006 1.00 27.75 259 PHE B CA 1
ATOM 1495 C C . PHE B 2 59 ? 47.129 6.514 15.124 1.00 27.16 259 PHE B C 1
ATOM 1496 O O . PHE B 2 59 ? 46.528 6.943 14.139 1.00 27.96 259 PHE B O 1
ATOM 1504 N N . GLY B 2 60 ? 47.065 7.100 16.312 1.00 26.59 260 GLY B N 1
ATOM 1505 C CA . GLY B 2 60 ? 46.261 8.298 16.483 1.00 25.51 260 GLY B CA 1
ATOM 1506 C C . GLY B 2 60 ? 44.769 8.010 16.494 1.00 23.97 260 GLY B C 1
ATOM 1507 O O . GLY B 2 60 ? 44.335 6.959 16.964 1.00 23.02 260 GLY B O 1
ATOM 1508 N N . HIS B 2 61 ? 43.983 8.942 15.964 1.00 22.29 261 HIS B N 1
ATOM 1509 C CA . HIS B 2 61 ? 42.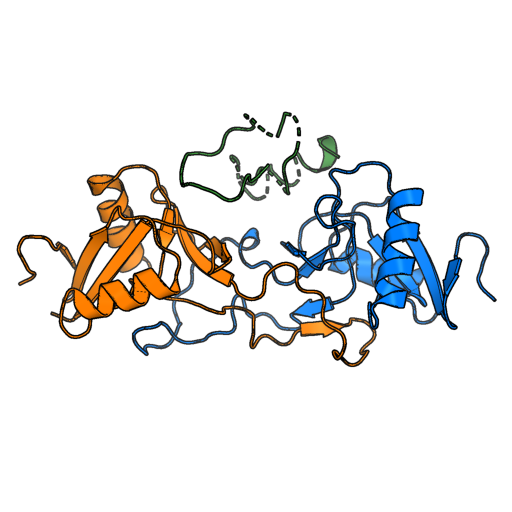530 8.796 15.932 1.00 21.68 261 HIS B CA 1
ATOM 1510 C C . HIS B 2 61 ? 42.006 7.855 14.849 1.00 19.86 261 HIS B C 1
ATOM 1511 O O . HIS B 2 61 ? 42.166 8.109 13.657 1.00 19.77 261 HIS B O 1
ATOM 1518 N N . SER B 2 62 ? 41.369 6.767 15.274 1.00 18.43 262 SER B N 1
ATOM 1519 C CA . SER B 2 62 ? 40.791 5.806 14.341 1.00 18.19 262 SER B CA 1
ATOM 1520 C C . SER B 2 62 ? 39.855 4.864 15.093 1.00 17.92 262 SER B C 1
ATOM 1521 O O . SER B 2 62 ? 39.608 5.053 16.283 1.00 16.56 262 SER B O 1
ATOM 1524 N N . ILE B 2 63 ? 39.334 3.857 14.399 1.00 17.13 263 ILE B N 1
ATOM 1525 C CA . ILE B 2 63 ? 38.432 2.896 15.026 1.00 16.39 263 ILE B CA 1
ATOM 1526 C C . ILE B 2 63 ? 39.065 1.510 14.992 1.00 15.89 263 ILE B C 1
ATOM 1527 O O . ILE B 2 63 ? 39.676 1.122 13.993 1.00 16.02 263 ILE B O 1
ATOM 1532 N N . PHE B 2 64 ? 38.919 0.775 16.091 1.00 13.94 264 PHE B N 1
ATOM 1533 C CA . PHE B 2 64 ? 39.530 -0.543 16.220 1.00 15.82 264 PHE B CA 1
ATOM 1534 C C . PHE B 2 64 ? 38.606 -1.664 16.675 1.00 14.69 264 PHE B C 1
ATOM 1535 O O . PHE B 2 64 ? 37.979 -1.579 17.730 1.00 16.13 264 PHE B O 1
ATOM 1543 N N . TRP B 2 65 ? 38.553 -2.731 15.884 1.00 15.34 265 TRP B N 1
ATOM 1544 C CA . TRP B 2 65 ? 37.726 -3.887 16.217 1.00 14.01 265 TRP B CA 1
ATOM 1545 C C . TRP B 2 65 ? 38.116 -4.542 17.540 1.00 13.75 265 TRP B C 1
ATOM 1546 O O . TRP B 2 65 ? 39.300 -4.634 17.888 1.00 14.88 265 TRP B O 1
ATOM 1557 N N . MET B 2 66 ? 37.100 -5.016 18.256 1.00 12.59 266 MET B N 1
ATOM 1558 C CA . MET B 2 66 ? 37.267 -5.735 19.513 1.00 14.08 266 MET B CA 1
ATOM 1559 C C . MET B 2 66 ? 36.699 -7.124 19.248 1.00 12.91 266 MET B C 1
ATOM 1560 O O . MET B 2 66 ? 35.948 -7.309 18.295 1.00 13.93 266 MET B O 1
ATOM 1565 N N . GLY B 2 67 ? 37.035 -8.087 20.101 1.00 13.80 267 GLY B N 1
ATOM 1566 C CA . GLY B 2 67 ? 36.583 -9.452 19.896 1.00 13.95 267 GLY B CA 1
ATOM 1567 C C . GLY B 2 67 ? 35.144 -9.883 20.127 1.00 16.27 267 GLY B C 1
ATOM 1568 O O . GLY B 2 67 ? 34.923 -11.008 20.569 1.00 13.29 267 GLY B O 1
ATOM 1569 N N . LEU B 2 68 ? 34.171 -9.025 19.823 1.00 14.82 268 LEU B N 1
ATOM 1570 C CA . LEU B 2 68 ? 32.757 -9.377 19.989 1.00 17.26 268 LEU B CA 1
ATOM 1571 C C . LEU B 2 68 ? 32.029 -9.278 18.654 1.00 16.96 268 LEU B C 1
ATOM 1572 O O . LEU B 2 68 ? 32.069 -8.239 17.996 1.00 17.49 268 LEU B O 1
ATOM 1577 N N . SER B 2 69 ? 31.347 -10.350 18.263 1.00 17.19 269 SER B N 1
ATOM 1578 C CA . SER B 2 69 ? 30.642 -10.363 16.986 1.00 17.68 269 SER B CA 1
ATOM 1579 C C . SER B 2 69 ? 29.216 -10.889 17.083 1.00 19.04 269 SER B C 1
ATOM 1580 O O . SER B 2 69 ? 28.862 -11.560 18.052 1.00 18.50 269 SER B O 1
ATOM 1583 N N . ASN B 2 70 ? 28.408 -10.576 16.069 1.00 18.85 270 ASN B N 1
ATOM 1584 C CA . ASN B 2 70 ? 27.012 -11.016 16.014 1.00 19.82 270 ASN B CA 1
ATOM 1585 C C . ASN B 2 70 ? 26.383 -10.763 17.379 1.00 20.08 270 ASN B C 1
ATOM 1586 O O . ASN B 2 70 ? 25.744 -11.643 17.958 1.00 20.03 270 ASN B O 1
ATOM 1591 N N . VAL B 2 71 ? 26.551 -9.540 17.871 1.00 18.24 271 VAL B N 1
ATOM 1592 C CA . VAL B 2 71 ? 26.087 -9.165 19.198 1.00 17.12 271 VAL B CA 1
ATOM 1593 C C . VAL B 2 71 ? 24.593 -9.145 19.501 1.00 17.29 271 VAL B C 1
ATOM 1594 O O . VAL B 2 71 ? 24.218 -9.193 20.668 1.00 16.91 271 VAL B O 1
ATOM 1598 N N . TRP B 2 72 ? 23.739 -9.075 18.485 1.00 16.88 272 TRP B N 1
ATOM 1599 C CA . TRP B 2 72 ? 22.303 -9.060 18.757 1.00 15.91 272 TRP B CA 1
ATOM 1600 C C . TRP B 2 72 ? 21.527 -10.165 18.059 1.00 15.76 272 TRP B C 1
ATOM 1601 O O . TRP B 2 72 ? 20.308 -10.243 18.194 1.00 15.65 272 TRP B O 1
ATOM 1612 N N . ASN B 2 73 ? 22.221 -11.032 17.330 1.00 16.47 273 ASN B N 1
ATOM 1613 C CA . ASN B 2 73 ? 21.541 -12.103 16.612 1.00 17.66 273 ASN B CA 1
ATOM 1614 C C . ASN B 2 73 ? 20.828 -13.110 17.502 1.00 18.33 273 ASN B C 1
ATOM 1615 O O . ASN B 2 73 ? 19.839 -13.717 17.087 1.00 20.20 273 ASN B O 1
ATOM 1620 N N . GLN B 2 74 ? 21.313 -13.275 18.728 1.00 18.45 274 GLN B N 1
ATOM 1621 C CA . GLN B 2 74 ? 20.710 -14.224 19.660 1.00 18.23 274 GLN B CA 1
ATOM 1622 C C . GLN B 2 74 ? 19.786 -13.541 20.655 1.00 18.83 274 GLN B C 1
ATOM 1623 O O . GLN B 2 74 ? 19.222 -14.187 21.539 1.00 18.02 274 GLN B O 1
ATOM 1629 N N . CYS B 2 75 ? 19.635 -12.228 20.514 1.00 17.39 275 CYS B N 1
ATOM 1630 C CA . CYS B 2 75 ? 18.764 -11.479 21.402 1.00 16.42 275 CYS B CA 1
ATOM 1631 C C . CYS B 2 75 ? 17.300 -11.814 21.139 1.00 16.29 275 CYS B C 1
ATOM 1632 O O . CYS B 2 75 ? 16.938 -12.256 20.047 1.00 16.60 275 CYS B O 1
ATOM 1635 N N . ASN B 2 76 ? 16.460 -11.588 22.142 1.00 16.94 276 ASN B N 1
ATOM 1636 C CA . ASN B 2 76 ? 15.042 -11.894 22.029 1.00 17.58 276 ASN B CA 1
ATOM 1637 C C . ASN B 2 76 ? 14.231 -10.829 21.299 1.00 16.84 276 ASN B C 1
ATOM 1638 O O . ASN B 2 76 ? 13.436 -10.108 21.910 1.00 16.57 276 ASN B O 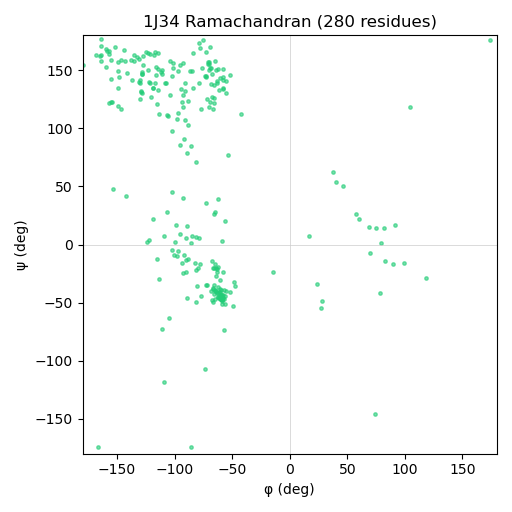1
ATOM 1643 N N . TRP B 2 77 ? 14.432 -10.738 19.988 1.00 16.51 277 TRP B N 1
ATOM 1644 C CA . TRP B 2 77 ? 13.698 -9.772 19.174 1.00 15.97 277 TRP B CA 1
ATOM 1645 C C . TRP B 2 77 ? 12.253 -10.238 19.063 1.00 15.74 277 TRP B C 1
ATOM 1646 O O . TRP B 2 77 ? 11.989 -11.366 18.646 1.00 17.23 277 TRP B O 1
ATOM 1657 N N . GLN B 2 78 ? 11.324 -9.362 19.430 1.00 16.01 278 GLN B N 1
ATOM 1658 C CA . GLN B 2 78 ? 9.906 -9.692 19.391 1.00 17.39 278 GLN B CA 1
ATOM 1659 C C . GLN B 2 78 ? 9.076 -8.500 18.929 1.00 17.27 278 GLN B C 1
ATOM 1660 O O . GLN B 2 78 ? 9.423 -7.349 19.208 1.00 18.06 278 GLN B O 1
ATOM 1666 N N . TRP B 2 79 ? 7.981 -8.784 18.230 1.00 16.37 279 TRP B N 1
ATOM 1667 C CA . TRP B 2 79 ? 7.067 -7.734 17.786 1.00 16.73 279 TRP B CA 1
ATOM 1668 C C . TRP B 2 79 ? 6.226 -7.374 19.006 1.00 17.17 279 TRP B C 1
ATOM 1669 O O . TRP B 2 79 ? 5.811 -8.259 19.754 1.00 17.78 279 TRP B O 1
ATOM 1680 N N . SER B 2 80 ? 5.962 -6.085 19.210 1.00 16.80 280 SER B N 1
ATOM 1681 C CA . SER B 2 80 ? 5.184 -5.659 20.366 1.00 18.09 280 SER B CA 1
ATOM 1682 C C . SER B 2 80 ? 3.753 -6.206 20.392 1.00 18.67 280 SER B C 1
ATOM 1683 O O . SER B 2 80 ? 3.121 -6.242 21.449 1.00 19.15 280 SER B O 1
ATOM 1686 N N . ASN B 2 81 ? 3.243 -6.637 19.243 1.00 19.43 281 ASN B N 1
ATOM 1687 C CA . ASN B 2 81 ? 1.888 -7.183 19.183 1.00 21.17 281 ASN B CA 1
ATOM 1688 C C . ASN B 2 81 ? 1.924 -8.705 19.290 1.00 22.53 281 ASN B C 1
ATOM 1689 O O . ASN B 2 81 ? 0.914 -9.374 19.080 1.00 22.77 281 ASN B O 1
ATOM 1694 N N . ALA B 2 82 ? 3.101 -9.239 19.607 1.00 22.98 282 ALA B N 1
ATOM 1695 C CA . ALA B 2 82 ? 3.307 -10.678 19.764 1.00 24.32 282 ALA B CA 1
ATOM 1696 C C . ALA B 2 82 ? 3.222 -11.493 18.475 1.00 25.52 282 ALA B C 1
ATOM 1697 O O . ALA B 2 82 ? 3.102 -12.718 18.521 1.00 25.04 282 ALA B O 1
ATOM 1699 N N . ALA B 2 83 ? 3.288 -10.830 17.326 1.00 26.28 283 ALA B N 1
ATOM 1700 C CA . ALA B 2 83 ? 3.230 -11.547 16.058 1.00 26.76 283 ALA B CA 1
ATOM 1701 C C . ALA B 2 83 ? 4.489 -12.394 15.913 1.00 28.66 283 ALA B C 1
ATOM 1702 O O . ALA B 2 83 ? 5.558 -12.011 16.387 1.00 27.89 283 ALA B O 1
ATOM 1704 N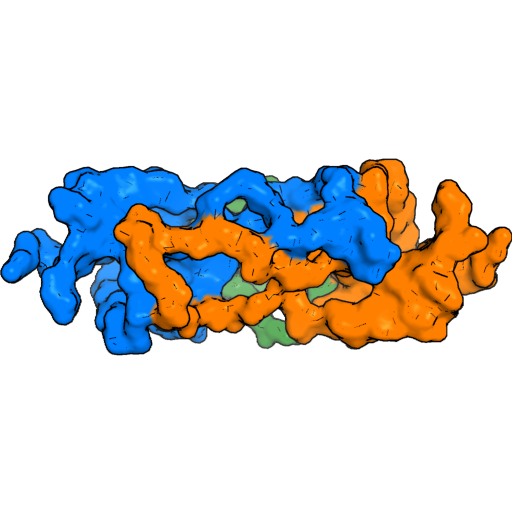 N . MET B 2 84 ? 4.361 -13.550 15.268 1.00 29.65 284 MET B N 1
ATOM 1705 C CA . MET B 2 84 ? 5.506 -14.432 15.066 1.00 32.54 284 MET B CA 1
ATOM 1706 C C . MET B 2 84 ? 6.529 -13.771 14.146 1.00 31.70 284 MET B C 1
ATOM 1707 O O . MET B 2 84 ? 6.169 -13.162 13.141 1.00 30.83 284 MET B O 1
ATOM 1712 N N . LEU B 2 85 ? 7.804 -13.893 14.494 1.00 30.68 285 LEU B N 1
ATOM 1713 C CA . LEU B 2 85 ? 8.867 -13.302 13.692 1.00 31.00 285 LEU B CA 1
ATOM 1714 C C . LEU B 2 85 ? 9.290 -14.243 12.568 1.00 31.21 285 LEU B C 1
ATOM 1715 O O . LEU B 2 85 ? 10.248 -15.002 12.706 1.00 32.87 285 LEU B O 1
ATOM 1720 N N . ARG B 2 86 ? 8.565 -14.186 11.455 1.00 30.36 286 ARG B N 1
ATOM 1721 C CA . ARG B 2 86 ? 8.856 -15.022 10.298 1.00 28.88 286 ARG B CA 1
ATOM 1722 C C . ARG B 2 86 ? 9.523 -14.181 9.212 1.00 26.90 286 ARG B C 1
ATOM 1723 O O . ARG B 2 86 ? 10.668 -14.429 8.837 1.00 25.92 286 ARG B O 1
ATOM 1731 N N . TYR B 2 87 ? 8.802 -13.186 8.704 1.00 22.98 287 TYR B N 1
ATOM 1732 C CA . TYR B 2 87 ? 9.349 -12.310 7.676 1.00 19.85 287 TYR B CA 1
ATOM 1733 C C . TYR B 2 87 ? 10.461 -11.464 8.282 1.00 19.24 287 TYR B C 1
ATOM 1734 O O . TYR B 2 87 ? 10.327 -10.965 9.402 1.00 18.20 287 TYR B O 1
ATOM 1743 N N . LYS B 2 88 ? 11.553 -11.302 7.539 1.00 19.16 288 LYS B N 1
ATOM 1744 C CA . LYS B 2 88 ? 12.696 -10.517 8.001 1.00 20.53 288 LYS B CA 1
ATOM 1745 C C . LYS B 2 88 ? 13.137 -9.518 6.935 1.00 20.02 288 LYS B C 1
ATOM 1746 O O . LYS B 2 88 ? 13.154 -9.834 5.745 1.00 20.70 288 LYS B O 1
ATOM 1752 N N . ALA B 2 89 ? 13.498 -8.311 7.366 1.00 18.90 289 ALA B N 1
ATOM 1753 C CA . ALA B 2 89 ? 13.941 -7.271 6.442 1.00 18.16 289 ALA B CA 1
ATOM 1754 C C . ALA B 2 89 ? 15.077 -6.446 7.037 1.00 18.27 289 ALA B C 1
ATOM 1755 O O . ALA B 2 89 ? 15.115 -5.221 6.900 1.00 19.32 289 ALA B O 1
ATOM 1757 N N . TRP B 2 90 ? 16.008 -7.127 7.693 1.00 17.63 290 TRP B N 1
ATOM 1758 C CA . TRP B 2 90 ? 17.148 -6.466 8.310 1.00 18.07 290 TRP B CA 1
ATOM 1759 C C . TRP B 2 90 ? 18.006 -5.736 7.287 1.00 17.58 290 TRP B C 1
ATOM 1760 O O . TRP B 2 90 ? 18.347 -6.291 6.241 1.00 17.98 290 TRP B O 1
ATOM 1771 N N . ALA B 2 91 ? 18.358 -4.493 7.590 1.00 16.63 291 ALA B N 1
ATOM 1772 C CA . ALA B 2 91 ? 19.201 -3.713 6.694 1.00 17.33 291 ALA B CA 1
ATOM 1773 C C . ALA B 2 91 ? 20.624 -4.270 6.782 1.00 18.00 291 ALA B C 1
ATOM 1774 O O . ALA B 2 91 ? 21.365 -4.289 5.797 1.00 18.38 291 ALA B O 1
ATOM 1776 N N . GLU B 2 92 ? 20.996 -4.721 7.977 1.00 17.95 292 GLU B N 1
ATOM 1777 C CA . GLU B 2 92 ? 22.313 -5.303 8.213 1.00 18.81 292 GLU B CA 1
ATOM 1778 C C . GLU B 2 92 ? 22.083 -6.625 8.930 1.00 19.72 292 GLU B C 1
ATOM 1779 O O . GLU B 2 92 ? 21.229 -6.717 9.815 1.00 19.49 292 GLU B O 1
ATOM 1785 N N . GLU B 2 93 ? 22.845 -7.644 8.550 1.00 19.84 293 GLU B N 1
ATOM 1786 C CA . GLU B 2 93 ? 22.702 -8.970 9.142 1.00 22.27 293 GLU B CA 1
ATOM 1787 C C . GLU B 2 93 ? 23.384 -9.142 10.491 1.00 21.75 293 GLU B C 1
ATOM 1788 O O . GLU B 2 93 ? 22.875 -9.849 11.364 1.00 23.17 293 GLU B O 1
ATOM 1794 N N . SER B 2 94 ? 24.530 -8.496 10.671 1.00 19.18 294 SER B N 1
ATOM 1795 C CA . SER B 2 94 ? 25.263 -8.664 11.915 1.00 20.68 294 SER B CA 1
ATOM 1796 C C . SER B 2 94 ? 26.050 -7.449 12.364 1.00 17.74 294 SER B C 1
ATOM 1797 O O . SER B 2 94 ? 26.606 -6.717 11.544 1.00 17.42 294 SER B O 1
ATOM 1800 N N . TYR B 2 95 ? 26.093 -7.248 13.676 1.00 15.67 295 TYR B N 1
ATOM 1801 C CA . TYR B 2 95 ? 26.853 -6.151 14.249 1.00 15.42 295 TYR B CA 1
ATOM 1802 C C . TYR B 2 95 ? 27.988 -6.678 15.113 1.00 15.92 295 TYR B C 1
ATOM 1803 O O . TYR B 2 95 ? 27.874 -7.725 15.759 1.00 14.87 295 TYR B O 1
ATOM 1812 N N . CYS B 2 96 ? 29.086 -5.932 15.101 1.00 12.73 296 CYS B N 1
ATOM 1813 C CA . CYS B 2 96 ? 30.298 -6.271 15.831 1.00 13.78 296 CYS B CA 1
ATOM 1814 C C . CYS B 2 96 ? 30.723 -5.068 16.685 1.00 14.89 296 CYS B C 1
ATOM 1815 O O . CYS B 2 96 ? 30.287 -3.947 16.440 1.00 14.55 296 CYS B O 1
ATOM 1818 N N . VAL B 2 97 ? 31.573 -5.299 17.682 1.00 14.06 297 VAL B N 1
ATOM 1819 C CA . VAL B 2 97 ? 32.005 -4.229 18.586 1.00 13.73 297 VAL B CA 1
ATOM 1820 C C . VAL B 2 97 ? 33.401 -3.674 18.306 1.00 13.81 297 VAL B C 1
ATOM 1821 O O . VAL B 2 97 ? 34.305 -4.407 17.911 1.00 14.84 297 VAL B O 1
ATOM 1825 N N . TYR B 2 98 ? 33.567 -2.371 18.519 1.00 13.36 298 TYR B N 1
ATOM 1826 C CA . TYR B 2 98 ? 34.854 -1.712 18.310 1.00 14.22 298 TYR B CA 1
ATOM 1827 C C . TYR B 2 98 ? 34.968 -0.509 19.237 1.00 14.22 298 TYR B C 1
ATOM 1828 O O . TYR B 2 98 ? 33.997 -0.123 19.881 1.00 13.71 298 TYR B O 1
ATOM 1837 N N . PHE B 2 99 ? 36.161 0.072 19.312 1.00 14.46 299 PHE B N 1
ATOM 1838 C CA . PHE B 2 99 ? 36.355 1.264 20.122 1.00 16.57 299 PHE B CA 1
ATOM 1839 C C . PHE B 2 99 ? 37.026 2.342 19.281 1.00 15.55 299 PHE B C 1
ATOM 1840 O O . PHE B 2 99 ? 37.803 2.042 18.370 1.00 16.55 299 PHE B O 1
ATOM 1848 N N . LYS B 2 100 ? 36.683 3.594 19.560 1.00 15.22 300 LYS B N 1
ATOM 1849 C CA . LYS B 2 100 ? 37.286 4.725 18.867 1.00 16.02 300 LYS B CA 1
ATOM 1850 C C . LYS B 2 100 ? 38.469 5.045 19.778 1.00 16.61 300 LYS B C 1
ATOM 1851 O O . LYS B 2 100 ? 38.301 5.127 20.992 1.00 16.24 300 LYS B O 1
ATOM 1857 N N . SER B 2 101 ? 39.656 5.211 19.199 1.00 17.35 301 SER B N 1
ATOM 1858 C CA . SER B 2 101 ? 40.864 5.438 19.992 1.00 19.36 301 SER B CA 1
ATOM 1859 C C . SER B 2 101 ? 40.938 6.645 20.924 1.00 21.17 301 SER B C 1
ATOM 1860 O O . SER B 2 101 ? 41.967 6.860 21.563 1.00 22.26 301 SER B O 1
ATOM 1863 N N . THR B 2 102 ? 39.866 7.424 21.022 1.00 20.40 302 THR B N 1
ATOM 1864 C CA . THR B 2 102 ? 39.875 8.581 21.914 1.00 19.86 302 THR B CA 1
ATOM 1865 C C . THR B 2 102 ? 39.314 8.250 23.296 1.00 19.67 302 THR B C 1
ATOM 1866 O O . THR B 2 102 ? 39.509 9.002 24.248 1.00 20.14 302 THR B O 1
ATOM 1870 N N . ASN B 2 103 ? 38.616 7.126 23.410 1.00 18.69 303 ASN B N 1
ATOM 1871 C CA . ASN B 2 103 ? 38.062 6.722 24.698 1.00 17.93 303 ASN B CA 1
ATOM 1872 C C . ASN B 2 103 ? 37.770 5.228 24.724 1.00 17.25 303 ASN B C 1
ATOM 1873 O O . ASN B 2 103 ? 37.752 4.574 23.681 1.00 16.07 303 ASN B O 1
ATOM 1878 N N . ASN B 2 104 ? 37.532 4.695 25.917 1.00 17.04 304 ASN B N 1
ATOM 1879 C CA . ASN B 2 104 ? 37.300 3.265 26.076 1.00 18.06 304 ASN B CA 1
ATOM 1880 C C . ASN B 2 104 ? 35.860 2.790 25.951 1.00 17.17 304 ASN B C 1
ATOM 1881 O O . ASN B 2 104 ? 35.549 1.671 26.352 1.00 17.68 304 ASN B O 1
ATOM 1886 N N . LYS B 2 105 ? 34.982 3.618 25.399 1.00 16.63 305 LYS B N 1
ATOM 1887 C CA . LYS B 2 105 ? 33.586 3.219 25.258 1.00 16.40 305 LYS B CA 1
ATOM 1888 C C 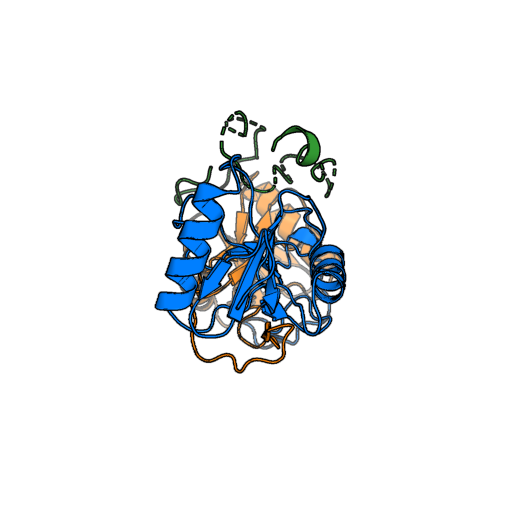. LYS B 2 105 ? 33.382 2.181 24.157 1.00 15.32 305 LYS B C 1
ATOM 1889 O O . LYS B 2 105 ? 34.065 2.203 23.134 1.00 16.20 305 LYS B O 1
ATOM 1895 N N . TRP B 2 106 ? 32.442 1.265 24.380 1.00 14.36 306 TRP B N 1
ATOM 1896 C CA . TRP B 2 106 ? 32.133 0.234 23.397 1.00 13.64 306 TRP B CA 1
ATOM 1897 C C . TRP B 2 106 ? 31.151 0.792 22.378 1.00 12.92 306 TRP B C 1
ATOM 1898 O O . TRP B 2 106 ? 30.168 1.435 22.748 1.00 14.72 306 TRP B O 1
ATOM 1909 N N . ARG B 2 107 ? 31.416 0.528 21.103 1.00 13.68 307 ARG B N 1
ATOM 1910 C CA . ARG B 2 107 ? 30.562 1.000 20.014 1.00 12.89 307 ARG B CA 1
ATOM 1911 C C . ARG B 2 107 ? 30.247 -0.165 19.076 1.00 13.98 307 ARG B C 1
ATOM 1912 O O . ARG B 2 107 ? 30.961 -1.176 19.076 1.00 13.87 307 ARG B O 1
ATOM 1920 N N . SER B 2 108 ? 29.182 -0.029 18.285 1.00 13.91 308 SER B N 1
ATOM 1921 C CA . SER B 2 108 ? 28.790 -1.084 17.355 1.00 12.73 308 SER B CA 1
ATOM 1922 C C . SER B 2 108 ? 28.932 -0.660 15.893 1.00 13.77 308 SER B C 1
ATOM 1923 O O . SER B 2 108 ? 28.798 0.516 15.549 1.00 13.77 308 SER B O 1
ATOM 1926 N N . ARG B 2 109 ? 29.192 -1.641 15.039 1.00 13.39 309 ARG B N 1
ATOM 1927 C CA . ARG B 2 109 ? 29.410 -1.408 13.616 1.00 13.83 309 ARG B CA 1
ATOM 1928 C C . ARG B 2 109 ? 29.079 -2.685 12.845 1.00 15.01 309 ARG B C 1
ATOM 1929 O O . ARG B 2 109 ? 29.350 -3.788 13.323 1.00 13.86 309 ARG B O 1
ATOM 1937 N N . ALA B 2 110 ? 28.487 -2.545 11.660 1.00 14.41 310 ALA B N 1
ATOM 1938 C CA . ALA B 2 110 ? 28.153 -3.722 10.859 1.00 16.19 310 ALA B CA 1
ATOM 1939 C C . ALA B 2 110 ? 29.442 -4.510 10.663 1.00 14.70 310 ALA B C 1
ATOM 1940 O O . ALA B 2 110 ? 30.465 -3.953 10.283 1.00 15.79 310 ALA B O 1
ATOM 1942 N N . CYS B 2 111 ? 29.393 -5.807 10.939 1.00 14.25 311 CYS B N 1
ATOM 1943 C CA . CYS B 2 111 ? 30.574 -6.650 10.821 1.00 14.52 311 CYS B CA 1
ATOM 1944 C C . CYS B 2 111 ? 31.224 -6.674 9.442 1.00 14.77 311 CYS B C 1
ATOM 1945 O O . CYS B 2 111 ? 32.410 -6.980 9.324 1.00 15.93 311 CYS B O 1
ATOM 1948 N N . ARG B 2 112 ? 30.455 -6.357 8.406 1.00 16.24 312 ARG B N 1
ATOM 1949 C CA . ARG B 2 112 ? 30.975 -6.360 7.043 1.00 17.24 312 ARG B CA 1
ATOM 1950 C C . ARG B 2 112 ? 31.808 -5.121 6.740 1.00 18.10 312 ARG B C 1
ATOM 1951 O O . ARG B 2 112 ? 32.560 -5.092 5.765 1.00 17.89 312 ARG B O 1
ATOM 1959 N N . MET B 2 113 ? 31.671 -4.096 7.573 1.00 17.82 313 MET B N 1
ATOM 1960 C CA . MET B 2 113 ? 32.402 -2.860 7.355 1.00 20.07 313 MET B CA 1
ATOM 1961 C C . MET B 2 113 ? 33.854 -2.964 7.787 1.00 20.10 313 MET B C 1
ATOM 1962 O O . MET B 2 113 ? 34.249 -3.925 8.441 1.00 18.24 313 MET B O 1
ATOM 1967 N N . MET B 2 114 ? 34.644 -1.963 7.414 1.00 20.71 314 MET B N 1
ATOM 1968 C CA . MET B 2 114 ? 36.067 -1.946 7.723 1.00 23.00 314 MET B CA 1
ATOM 1969 C C . MET B 2 114 ? 36.435 -1.181 8.986 1.00 21.12 314 MET B C 1
ATOM 1970 O O . MET B 2 114 ? 35.730 -0.271 9.414 1.00 21.95 314 MET B O 1
ATOM 1975 N N . ALA B 2 115 ? 37.565 -1.562 9.568 1.00 19.59 315 ALA B N 1
ATOM 1976 C CA . ALA B 2 115 ? 38.083 -0.916 10.759 1.00 18.58 315 ALA B CA 1
ATOM 1977 C C . ALA B 2 115 ? 39.502 -1.417 10.968 1.00 18.11 315 ALA B C 1
ATOM 1978 O O . ALA B 2 115 ? 39.915 -2.411 10.365 1.00 17.98 315 ALA B O 1
ATOM 1980 N N . GLN B 2 116 ? 40.258 -0.706 11.791 1.00 17.75 316 GLN B N 1
ATOM 1981 C CA . GLN B 2 116 ? 41.600 -1.150 12.116 1.00 17.72 316 GLN B CA 1
ATOM 1982 C C . GLN B 2 116 ? 41.307 -2.097 13.271 1.00 16.32 316 GLN B C 1
ATOM 1983 O O . GLN B 2 116 ? 40.138 -2.359 13.563 1.00 15.17 316 GLN B O 1
ATOM 1989 N N . PHE B 2 117 ? 42.330 -2.620 13.930 1.00 16.65 317 PHE B N 1
ATOM 1990 C CA . PHE B 2 117 ? 42.070 -3.544 15.021 1.00 16.08 317 PHE B CA 1
ATOM 1991 C C . PHE B 2 117 ? 43.265 -3.763 15.928 1.00 17.04 317 PHE B C 1
ATOM 1992 O O . PHE B 2 117 ? 44.377 -3.320 15.641 1.00 18.03 317 PHE B O 1
ATOM 2000 N N . VAL B 2 118 ? 43.014 -4.453 17.033 1.00 17.20 318 VAL B N 1
ATOM 2001 C CA . VAL B 2 118 ? 44.056 -4.776 17.992 1.00 17.33 318 VAL B CA 1
ATOM 2002 C C . VAL B 2 118 ? 43.988 -6.270 18.282 1.00 16.88 318 VAL B C 1
ATOM 2003 O O . VAL B 2 118 ? 42.915 -6.814 18.541 1.00 16.13 318 VAL B O 1
ATOM 2007 N N . CYS B 2 119 ? 45.136 -6.933 18.219 1.00 16.66 319 CYS B N 1
ATOM 2008 C CA . CYS B 2 119 ? 45.200 -8.356 18.501 1.00 15.77 319 CYS B CA 1
ATOM 2009 C C . CYS B 2 119 ? 45.740 -8.543 19.914 1.00 15.70 319 CYS B C 1
ATOM 2010 O O . CYS B 2 119 ? 46.433 -7.672 20.447 1.00 16.10 319 CYS B O 1
ATOM 2013 N N . GLU B 2 120 ? 45.421 -9.684 20.510 1.00 15.51 320 GLU B N 1
ATOM 2014 C CA . GLU B 2 120 ? 45.861 -10.004 21.864 1.00 16.12 320 GLU B CA 1
ATOM 2015 C C . GLU B 2 120 ? 46.048 -11.510 22.035 1.00 16.22 320 GLU B C 1
ATOM 2016 O O . GLU B 2 120 ? 45.371 -12.308 21.387 1.00 16.58 320 GLU B O 1
ATOM 2022 N N . PHE B 2 121 ? 46.983 -11.891 22.899 1.00 16.85 321 PHE B N 1
ATOM 2023 C CA . PHE B 2 121 ? 47.205 -13.299 23.206 1.00 18.35 321 PHE B CA 1
ATOM 2024 C C . PHE B 2 121 ? 47.832 -13.370 24.592 1.00 20.50 321 PHE B C 1
ATOM 2025 O O . PHE B 2 121 ? 48.380 -12.378 25.079 1.00 21.29 321 PHE B O 1
ATOM 2033 N N . GLN B 2 122 ? 47.723 -14.522 25.242 1.00 22.87 322 GLN B N 1
ATOM 2034 C CA . GLN B 2 122 ? 48.298 -14.673 26.574 1.00 27.73 322 GLN B CA 1
ATOM 2035 C C . GLN B 2 122 ? 49.741 -15.136 26.467 1.00 29.99 322 GLN B C 1
ATOM 2036 O O . GLN B 2 122 ? 50.029 -16.168 25.856 1.00 29.37 322 GLN B O 1
ATOM 2042 N N . ALA B 2 123 ? 50.646 -14.361 27.058 1.00 31.42 323 ALA B N 1
ATOM 2043 C CA . ALA B 2 123 ? 52.067 -14.681 27.028 1.00 33.53 323 ALA B CA 1
ATOM 2044 C C . ALA B 2 123 ? 52.382 -15.928 27.851 1.00 34.83 323 ALA B C 1
ATOM 2045 O O . ALA B 2 123 ? 51.461 -16.463 28.503 1.00 35.58 323 ALA B O 1
ATOM 2048 N N . TYR C 3 1 ? 26.296 11.712 6.413 1.00 17.32 401 TYR C N 1
ATOM 2049 C CA . TYR C 3 1 ? 25.975 10.519 5.580 1.00 19.56 401 TYR C CA 1
ATOM 2050 C C . TYR C 3 1 ? 27.166 9.570 5.551 1.00 19.16 401 TYR C C 1
ATOM 2051 O O . TYR C 3 1 ? 28.312 10.011 5.558 1.00 17.94 401 TYR C O 1
ATOM 2060 N N . ASN C 3 2 ? 26.898 8.268 5.525 1.00 20.73 402 ASN C N 1
ATOM 2061 C CA . ASN C 3 2 ? 27.976 7.287 5.468 1.00 21.04 402 ASN C CA 1
ATOM 2062 C C . ASN C 3 2 ? 28.072 6.684 4.070 1.00 22.85 402 ASN C C 1
ATOM 2063 O O . ASN C 3 2 ? 27.190 5.941 3.640 1.00 23.64 402 ASN C O 1
ATOM 2068 N N . SER C 3 3 ? 29.146 7.023 3.361 1.00 23.71 403 SER C N 1
ATOM 2069 C CA . SER C 3 3 ? 29.363 6.519 2.012 1.00 25.43 403 SER C CA 1
ATOM 2070 C C . SER C 3 3 ? 29.596 5.012 2.048 1.00 26.04 403 SER C C 1
ATOM 2071 O O . SER C 3 3 ? 29.439 4.325 1.037 1.00 26.39 403 SER C O 1
ATOM 2074 N N . GLY C 3 4 ? 29.971 4.505 3.219 1.00 26.64 404 GLY C N 1
ATOM 2075 C CA . GLY C 3 4 ? 30.196 3.079 3.373 1.00 28.43 404 GLY C CA 1
ATOM 2076 C C . GLY C 3 4 ? 31.619 2.622 3.125 1.00 29.37 404 GLY C C 1
ATOM 2077 O O . GLY C 3 4 ? 31.862 1.432 2.921 1.00 30.30 404 GLY C O 1
ATOM 2078 N N . LYS C 3 5 ? 32.564 3.555 3.146 1.00 29.13 405 LYS C N 1
ATOM 2079 C CA . LYS C 3 5 ? 33.961 3.210 2.9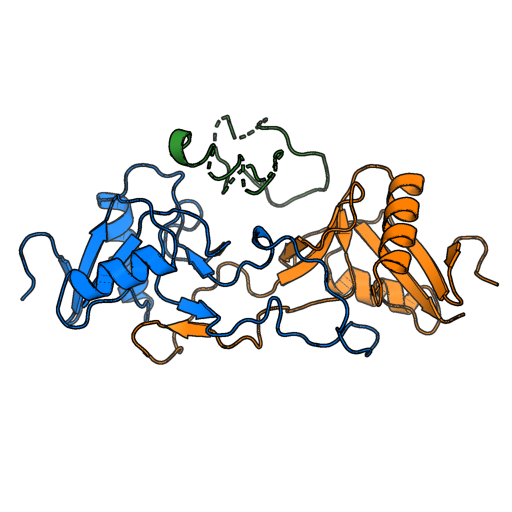19 1.00 30.12 405 LYS C CA 1
ATOM 2080 C C . LYS C 3 5 ? 34.776 3.340 4.203 1.00 29.38 405 LYS C C 1
ATOM 2081 O O . LYS C 3 5 ? 34.508 2.639 5.181 1.00 31.05 405 LYS C O 1
ATOM 2087 N N . LEU C 3 6 ? 35.768 4.225 4.213 1.00 27.38 406 LEU C N 1
ATOM 2088 C CA . LEU C 3 6 ? 36.594 4.406 5.404 1.00 25.77 406 LEU C CA 1
ATOM 2089 C C . LEU C 3 6 ? 36.376 5.769 6.057 1.00 23.96 406 LEU C C 1
ATOM 2090 O O . LEU C 3 6 ? 37.145 6.179 6.928 1.00 22.70 406 LEU C O 1
ATOM 2119 N N . PHE C 3 9 ? 36.650 6.459 9.885 1.00 19.17 409 PHE C N 1
ATOM 2120 C CA . PHE C 3 9 ? 37.937 6.323 10.561 1.00 20.11 409 PHE C CA 1
ATOM 2121 C C . PHE C 3 9 ? 38.306 7.688 11.138 1.00 21.91 409 PHE C C 1
ATOM 2122 O O . PHE C 3 9 ? 38.998 7.780 12.149 1.00 22.21 409 PHE C O 1
ATOM 2130 N N . VAL C 3 10 ? 37.834 8.750 10.488 1.00 21.81 410 VAL C N 1
ATOM 2131 C CA . VAL C 3 10 ? 38.141 10.101 10.940 1.00 23.67 410 VAL C CA 1
ATOM 2132 C C . VAL C 3 10 ? 37.105 10.693 11.891 1.00 22.65 410 VAL C C 1
ATOM 2133 O O . VAL C 3 10 ? 35.939 10.284 11.915 1.00 22.31 410 VAL C O 1
ATOM 2137 N N . ARG C 3 11 ? 37.561 11.659 12.679 1.00 22.28 411 ARG C N 1
ATOM 2138 C CA . ARG C 3 11 ? 36.730 12.355 13.650 1.00 22.30 411 ARG C CA 1
ATOM 2139 C C . ARG C 3 11 ? 35.460 12.897 13.004 1.00 19.60 411 ARG C C 1
ATOM 2140 O O . ARG C 3 11 ? 35.463 13.299 11.842 1.00 19.58 411 ARG C O 1
ATOM 2148 N N . GLY C 3 12 ? 34.374 12.903 13.767 1.00 19.84 412 GLY C N 1
ATOM 2149 C CA . GLY C 3 12 ? 33.114 13.406 13.253 1.00 17.93 412 GLY C CA 1
ATOM 2150 C C . GLY C 3 12 ? 33.140 14.915 13.090 1.00 17.44 412 GLY C C 1
ATOM 2151 O O . GLY C 3 12 ? 33.901 15.614 13.765 1.00 18.04 412 GLY C O 1
ATOM 2152 N N . ASN C 3 13 ? 32.304 15.415 12.189 1.00 16.66 413 ASN C N 1
ATOM 2153 C CA . ASN C 3 13 ? 32.221 16.848 11.926 1.00 16.86 413 ASN C CA 1
ATOM 2154 C C . ASN C 3 13 ? 30.777 17.167 11.562 1.00 16.41 413 ASN C C 1
ATOM 2155 O O . ASN C 3 13 ? 30.255 16.679 10.562 1.00 16.51 413 ASN C O 1
ATOM 2160 N N . LEU C 3 14 ? 30.133 17.981 12.390 1.00 16.40 414 LEU C N 1
ATOM 2161 C CA . LEU C 3 14 ? 28.738 18.335 12.174 1.00 18.16 414 LEU C CA 1
ATOM 2162 C C . LEU C 3 14 ? 28.489 18.960 10.802 1.00 17.81 414 LEU C C 1
ATOM 2163 O O . LEU C 3 14 ? 27.583 18.538 10.082 1.00 18.22 414 LEU C O 1
ATOM 2180 N N . ARG C 3 16 ? 30.284 18.831 7.964 1.00 18.98 416 ARG C N 1
ATOM 2181 C CA . ARG C 3 16 ? 30.502 17.857 6.898 1.00 18.23 416 ARG C CA 1
ATOM 2182 C C . ARG C 3 16 ? 29.483 16.724 6.815 1.00 18.97 416 ARG C C 1
ATOM 2183 O O . ARG C 3 16 ? 28.997 16.398 5.734 1.00 18.34 416 ARG C O 1
ATOM 2203 N N . CYS C 3 18 ? 26.420 16.419 8.757 1.00 17.14 418 CYS C N 1
ATOM 2204 C CA . CYS C 3 18 ? 25.018 16.761 8.999 1.00 18.82 418 CYS C CA 1
ATOM 2205 C C . CYS C 3 18 ? 24.462 17.966 8.257 1.00 19.26 418 CYS C C 1
ATOM 2206 O O . CYS C 3 18 ? 23.250 18.078 8.080 1.00 19.04 418 CYS C O 1
ATOM 2209 N N . LYS C 3 19 ? 25.330 18.877 7.841 1.00 20.03 419 LYS C N 1
ATOM 2210 C CA . LYS C 3 19 ? 24.864 20.063 7.137 1.00 22.14 419 LYS C CA 1
ATOM 2211 C C . LYS C 3 19 ? 25.092 19.967 5.634 1.00 23.43 419 LYS C C 1
ATOM 2212 O O . LYS C 3 19 ? 24.192 20.259 4.848 1.00 24.44 419 LYS C O 1
ATOM 2242 N N . LYS C 3 22 ? 23.227 14.659 4.739 1.00 20.94 422 LYS C N 1
ATOM 2243 C CA . LYS C 3 22 ? 22.157 14.310 5.665 1.00 21.47 422 LYS C CA 1
ATOM 2244 C C . LYS C 3 22 ? 22.801 13.323 6.627 1.00 21.27 422 LYS C C 1
ATOM 2245 O O . LYS C 3 22 ? 23.579 12.469 6.204 1.00 20.61 422 LYS C O 1
ATOM 2251 N N . CYS C 3 23 ? 22.498 13.438 7.914 1.00 20.27 423 CYS C N 1
ATOM 2252 C CA . CYS C 3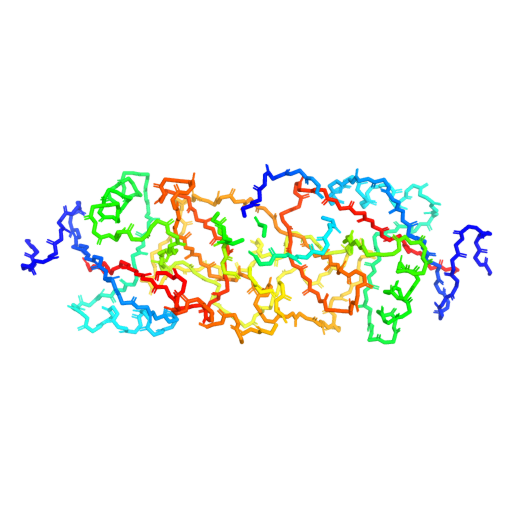 23 ? 23.088 12.520 8.876 1.00 18.66 423 CYS C CA 1
ATOM 2253 C C . CYS C 3 23 ? 22.063 11.844 9.769 1.00 17.99 423 CYS C C 1
ATOM 2254 O O . CYS C 3 23 ? 20.969 12.362 9.996 1.00 18.03 423 CYS C O 1
ATOM 2257 N N . SER C 3 24 ? 22.433 10.670 10.263 1.00 17.07 424 SER C N 1
ATOM 2258 C CA . SER C 3 24 ? 21.587 9.908 11.166 1.00 15.96 424 SER C CA 1
ATOM 2259 C C . SER C 3 24 ? 21.835 10.451 12.564 1.00 13.87 424 SER C C 1
ATOM 2260 O O . SER C 3 24 ? 22.812 11.158 12.797 1.00 13.55 424 SER C O 1
ATOM 2263 N N . PHE C 3 25 ? 20.947 10.114 13.491 1.00 15.26 425 PHE C N 1
ATOM 2264 C CA . PHE C 3 25 ? 21.090 10.531 14.878 1.00 14.67 425 PHE C CA 1
ATOM 2265 C C . PHE C 3 25 ? 22.469 10.110 15.389 1.00 14.03 425 PHE C C 1
ATOM 2266 O O . PHE C 3 25 ? 23.182 10.904 16.005 1.00 13.94 425 PHE C O 1
ATOM 2298 N N . ALA C 3 28 ? 25.498 12.201 14.326 1.00 13.60 428 ALA C N 1
ATOM 2299 C CA . ALA C 3 28 ? 25.541 13.427 15.111 1.00 13.18 428 ALA C CA 1
ATOM 2300 C C . ALA C 3 28 ? 26.101 13.103 16.499 1.00 13.54 428 ALA C C 1
ATOM 2301 O O . ALA C 3 28 ? 26.920 13.849 17.034 1.00 13.59 428 ALA C O 1
ATOM 2303 N N . ARG C 3 29 ? 25.678 11.977 17.073 1.00 13.98 429 ARG C N 1
ATOM 2304 C CA . ARG C 3 29 ? 26.158 11.596 18.401 1.00 13.79 429 ARG C CA 1
ATOM 2305 C C . ARG C 3 29 ? 27.667 11.357 18.426 1.00 14.04 429 ARG C C 1
ATOM 2306 O O . ARG C 3 29 ? 28.320 11.649 19.425 1.00 14.83 429 ARG C O 1
ATOM 2326 N N . VAL C 3 31 ? 29.688 12.989 16.954 1.00 15.43 431 VAL C N 1
ATOM 2327 C CA . VAL C 3 31 ? 30.288 14.322 16.971 1.00 15.51 431 VAL C CA 1
ATOM 2328 C C . VAL C 3 31 ? 30.250 14.884 18.394 1.00 15.36 431 VAL C C 1
ATOM 2329 O O . VAL C 3 31 ? 31.278 15.274 18.946 1.00 15.75 431 VAL C O 1
ATOM 2333 N N . PHE C 3 32 ? 29.055 14.917 18.977 1.00 14.88 432 PHE C N 1
ATOM 2334 C CA . PHE C 3 32 ? 28.862 15.450 20.323 1.00 15.77 432 PHE C CA 1
ATOM 2335 C C . PHE C 3 32 ? 29.384 14.549 21.439 1.00 15.77 432 PHE C C 1
ATOM 2336 O O . PHE C 3 32 ? 29.853 15.034 22.475 1.00 17.78 432 PHE C O 1
ATOM 2356 N N . ASN C 3 34 ? 27.720 12.906 23.375 1.00 15.78 434 ASN C N 1
ATOM 2357 C CA . ASN C 3 34 ? 26.814 13.153 24.492 1.00 14.25 434 ASN C CA 1
ATOM 2358 C C . ASN C 3 34 ? 25.434 12.909 23.908 1.00 13.96 434 ASN C C 1
ATOM 2359 O O . ASN C 3 34 ? 25.010 13.591 22.975 1.00 14.38 434 ASN C O 1
ATOM 2364 N N . THR C 3 35 ? 24.733 11.924 24.449 1.00 13.27 435 THR C N 1
ATOM 2365 C CA . THR C 3 35 ? 23.428 11.578 23.927 1.00 13.90 435 THR C CA 1
ATOM 2366 C C . THR C 3 35 ? 22.377 12.673 24.088 1.00 14.69 435 THR C C 1
ATOM 2367 O O . THR C 3 35 ? 21.584 12.900 23.173 1.00 14.36 435 THR C O 1
ATOM 2383 N N . LYS C 3 37 ? 22.864 15.977 24.236 1.00 15.59 437 LYS C N 1
ATOM 2384 C CA . LYS C 3 37 ? 23.153 17.055 23.293 1.00 15.94 437 LYS C CA 1
ATOM 2385 C C . LYS C 3 37 ? 22.682 16.660 21.897 1.00 15.57 437 LYS C C 1
ATOM 2386 O O . LYS C 3 37 ? 22.230 17.502 21.124 1.00 15.29 437 LYS C O 1
ATOM 2392 N N . THR C 3 38 ? 22.783 15.370 21.579 1.00 15.85 438 THR C N 1
ATOM 2393 C CA . THR C 3 38 ? 22.355 14.873 20.275 1.00 14.73 438 THR C CA 1
ATOM 2394 C C . THR C 3 38 ? 20.827 14.894 20.191 1.00 16.41 438 THR C C 1
ATOM 2395 O O . THR C 3 38 ? 20.251 15.147 19.132 1.00 16.91 438 THR C O 1
ATOM 2399 N N . THR C 3 39 ? 20.168 14.623 21.311 1.00 15.33 439 THR C N 1
ATOM 2400 C CA . THR C 3 39 ? 18.710 14.642 21.346 1.00 16.71 439 THR C CA 1
ATOM 2401 C C . THR C 3 39 ? 18.221 16.075 21.111 1.00 16.22 439 THR C C 1
ATOM 2402 O O . THR C 3 39 ? 17.239 16.298 20.399 1.00 18.02 439 THR C O 1
ATOM 2418 N N . PHE C 3 41 ? 19.846 18.363 19.500 1.00 16.69 441 PHE C N 1
ATOM 2419 C CA . PHE C 3 41 ? 20.172 18.626 18.106 1.00 18.73 441 PHE C CA 1
ATOM 2420 C C . PHE C 3 41 ? 19.088 18.027 17.212 1.00 18.28 441 PHE C C 1
ATOM 2421 O O . PHE C 3 41 ? 18.570 18.689 16.311 1.00 19.15 441 PHE C O 1
ATOM 2429 N N . TRP C 3 42 ? 18.749 16.769 17.484 1.00 19.84 442 TRP C N 1
ATOM 2430 C CA . TRP C 3 42 ? 17.753 16.028 16.714 1.00 20.92 442 TRP C CA 1
ATOM 2431 C C . TRP C 3 42 ? 16.398 16.740 16.650 1.00 22.19 442 TRP C C 1
ATOM 2432 O O . TRP C 3 42 ? 15.744 16.746 15.607 1.00 23.34 442 TRP C O 1
ATOM 2443 N N . LYS C 3 43 ? 15.977 17.337 17.762 1.00 20.70 443 LYS C N 1
ATOM 2444 C CA . LYS C 3 43 ? 14.700 18.048 17.800 1.00 21.05 443 LYS C CA 1
ATOM 2445 C C . LYS C 3 43 ? 14.667 19.191 16.793 1.00 20.53 443 LYS C C 1
ATOM 2446 O O . LYS C 3 43 ? 13.641 19.440 16.155 1.00 21.58 443 LYS C O 1
ATOM 2452 N N . GLN C 3 44 ? 15.795 19.882 16.661 1.00 20.18 444 GLN C N 1
ATOM 2453 C CA . GLN C 3 44 ? 15.916 21.028 15.764 1.00 21.56 444 GLN C CA 1
ATOM 2454 C C . GLN C 3 44 ? 16.378 20.663 14.359 1.00 22.56 444 GLN C C 1
ATOM 2455 O O . GLN C 3 44 ? 16.297 21.480 13.444 1.00 24.40 444 GLN C O 1
ATOM 2461 N N . TYR C 3 45 ? 16.868 19.440 14.194 1.00 23.49 445 TYR C N 1
ATOM 2462 C CA . TYR C 3 45 ? 17.373 18.985 12.903 1.00 25.35 445 TYR C CA 1
ATOM 2463 C C . TYR C 3 45 ? 16.265 18.522 11.976 1.00 27.96 445 TYR C C 1
ATOM 2464 O O . TYR C 3 45 ? 16.210 18.912 10.810 1.00 29.87 445 TYR C O 1
ATOM 2473 N N . VAL C 3 46 ? 15.391 17.675 12.497 1.00 32.16 446 VAL C N 1
ATOM 2474 C CA . VAL C 3 46 ? 14.287 17.158 11.713 1.00 36.46 446 VAL C CA 1
ATOM 2475 C C . VAL C 3 46 ? 13.417 18.312 11.225 1.00 38.49 446 VAL C C 1
ATOM 2476 O O . VAL C 3 46 ? 13.376 19.352 11.919 1.00 40.17 446 VAL C O 1
#

Nearest PDB structures (foldseek):
  1x2w-assembly1_A  TM=9.878E-01  e=3.905E-26  Protobothrops flavoviridis
  1ixx-assembly1_A  TM=9.893E-01  e=1.165E-23  Protobothrops flavoviridis
  1wt9-assembly1_A  TM=9.850E-01  e=5.429E-22  Deinagkistrodon acutus
  1y17-assembly1_A  TM=9.884E-01  e=7.478E-22  Deinagkistrodon acutus
  1uos-assembly1_A  TM=9.659E-01  e=1.106E-18  Crotalus durissus terrificus